Protein AF-A0A954YKN2-F1 (afdb_monomer_lite)

pLDDT: mean 75.66, std 17.61, range [43.88, 96.62]

Radius of gyration: 37.0 Å; chains: 1; bounding box: 124×22×93 Å

Structure (mmCIF, N/CA/C/O backbone):
data_AF-A0A954YKN2-F1
#
_entry.id   AF-A0A954YKN2-F1
#
loop_
_atom_site.group_PDB
_atom_site.id
_atom_site.type_symbol
_atom_site.label_atom_id
_atom_site.label_alt_id
_atom_site.label_comp_id
_atom_site.label_asym_id
_atom_site.label_entity_id
_atom_site.label_seq_id
_atom_site.pdbx_PDB_ins_code
_atom_site.Cartn_x
_atom_site.Cartn_y
_atom_site.Cartn_z
_atom_site.occupancy
_atom_site.B_iso_or_equiv
_atom_site.auth_seq_id
_atom_site.auth_comp_id
_atom_site.auth_asym_id
_atom_site.auth_atom_id
_atom_site.pdbx_PDB_model_num
ATOM 1 N N . MET A 1 1 ? 16.383 1.406 63.956 1.00 55.66 1 MET A N 1
ATOM 2 C CA . MET A 1 1 ? 15.066 1.596 63.305 1.00 55.66 1 MET A CA 1
ATOM 3 C C . MET A 1 1 ? 15.045 2.762 62.312 1.00 55.66 1 MET A C 1
ATOM 5 O O . MET A 1 1 ? 14.407 2.634 61.282 1.00 55.66 1 MET A O 1
ATOM 9 N N . LEU A 1 2 ? 15.799 3.848 62.533 1.00 43.88 2 LEU A N 1
ATOM 10 C CA . LEU A 1 2 ? 15.864 4.993 61.604 1.00 43.88 2 LEU A CA 1
ATOM 11 C C . LEU A 1 2 ? 16.631 4.714 60.288 1.00 43.88 2 LEU A C 1
ATOM 13 O O . LEU A 1 2 ? 16.310 5.274 59.248 1.00 43.88 2 LEU A O 1
ATOM 17 N N . ARG A 1 3 ? 17.613 3.800 60.309 1.00 47.41 3 ARG A N 1
ATOM 18 C CA . ARG A 1 3 ? 18.391 3.412 59.114 1.00 47.41 3 ARG A CA 1
ATOM 19 C C . ARG A 1 3 ? 17.592 2.598 58.092 1.00 47.41 3 ARG A C 1
ATOM 21 O O . ARG A 1 3 ? 17.840 2.723 56.902 1.00 47.41 3 ARG A O 1
ATOM 28 N N . THR A 1 4 ? 16.630 1.794 58.540 1.00 49.88 4 THR A N 1
ATOM 29 C CA . THR A 1 4 ? 15.815 0.942 57.661 1.00 49.88 4 THR A CA 1
ATOM 30 C C . THR A 1 4 ? 14.752 1.733 56.896 1.00 49.88 4 THR A C 1
ATOM 32 O O . THR A 1 4 ? 14.445 1.394 55.760 1.00 49.88 4 THR A O 1
ATOM 35 N N . LEU A 1 5 ? 14.247 2.831 57.470 1.00 48.88 5 LEU A N 1
ATOM 36 C CA . LEU A 1 5 ? 13.289 3.726 56.806 1.00 48.88 5 LEU A CA 1
ATOM 37 C C . LEU A 1 5 ? 13.922 4.556 55.678 1.00 48.88 5 LEU A C 1
ATOM 39 O O . LEU A 1 5 ? 13.263 4.845 54.683 1.00 48.88 5 LEU A O 1
ATOM 43 N N . LEU A 1 6 ? 15.208 4.892 55.795 1.00 50.78 6 LEU A N 1
ATOM 44 C CA . LEU A 1 6 ? 15.905 5.733 54.816 1.00 50.78 6 LEU A CA 1
ATOM 45 C C . LEU A 1 6 ? 16.225 4.973 53.513 1.00 50.78 6 LEU A C 1
ATOM 47 O O . LEU A 1 6 ? 16.195 5.555 52.434 1.00 50.78 6 LEU A O 1
ATOM 51 N N . VAL A 1 7 ? 16.440 3.655 53.597 1.00 54.38 7 VAL A N 1
ATOM 52 C CA . VAL A 1 7 ? 16.675 2.792 52.422 1.00 54.38 7 VAL A CA 1
ATOM 53 C C . VAL A 1 7 ? 15.387 2.568 51.619 1.00 54.38 7 VAL A C 1
ATOM 55 O O . VAL A 1 7 ? 15.427 2.556 50.392 1.00 54.38 7 VAL A O 1
ATOM 58 N N . LEU A 1 8 ? 14.233 2.462 52.288 1.00 50.91 8 LEU A N 1
ATOM 59 C CA . LEU A 1 8 ? 12.942 2.281 51.614 1.00 50.91 8 LEU A CA 1
ATOM 60 C C . LEU A 1 8 ? 12.482 3.558 50.885 1.00 50.91 8 LEU A C 1
ATOM 62 O O . LEU A 1 8 ? 11.913 3.480 49.800 1.00 50.91 8 LEU A O 1
ATOM 66 N N . ALA A 1 9 ? 12.776 4.737 51.446 1.00 51.78 9 ALA A N 1
ATOM 67 C CA . ALA A 1 9 ? 12.455 6.022 50.821 1.00 51.78 9 ALA A CA 1
ATOM 68 C C . ALA A 1 9 ? 13.321 6.318 49.579 1.00 51.78 9 ALA A C 1
ATOM 70 O O . ALA A 1 9 ? 12.834 6.908 48.617 1.00 51.78 9 ALA A O 1
ATOM 71 N N . ALA A 1 10 ? 14.581 5.865 49.556 1.00 53.81 10 ALA A N 1
ATOM 72 C CA . ALA A 1 10 ? 15.463 6.041 48.399 1.00 53.81 10 ALA A CA 1
ATOM 73 C C . ALA A 1 10 ? 15.048 5.179 47.190 1.00 53.81 10 ALA A C 1
ATOM 75 O O . ALA A 1 10 ? 15.213 5.606 46.049 1.00 53.81 10 ALA A O 1
ATOM 76 N N . ALA A 1 11 ? 14.451 4.004 47.422 1.00 55.06 11 ALA A N 1
ATOM 77 C CA . ALA A 1 11 ? 13.974 3.124 46.352 1.00 55.06 11 ALA A CA 1
ATOM 78 C C . ALA A 1 11 ? 12.740 3.675 45.609 1.00 55.06 11 ALA A C 1
ATOM 80 O O . ALA A 1 11 ? 12.522 3.328 44.454 1.00 55.06 11 ALA A O 1
ATOM 81 N N . LEU A 1 12 ? 11.962 4.563 46.240 1.00 54.09 12 LEU A N 1
ATOM 82 C CA . LEU A 1 12 ? 10.790 5.211 45.632 1.00 54.09 12 LEU A CA 1
ATOM 83 C C . LEU A 1 12 ? 11.135 6.493 44.853 1.00 54.09 12 LEU A C 1
ATOM 85 O O . LEU A 1 12 ? 10.337 6.935 44.031 1.00 54.09 12 LEU A O 1
ATOM 89 N N . ALA A 1 13 ? 12.317 7.079 45.077 1.00 49.00 13 ALA A N 1
ATOM 90 C CA . ALA A 1 13 ? 12.819 8.229 44.316 1.00 49.00 13 ALA A CA 1
ATOM 91 C C . ALA A 1 13 ? 13.626 7.821 43.068 1.00 49.00 13 ALA A C 1
ATOM 93 O O . ALA A 1 13 ? 13.904 8.657 42.207 1.00 49.00 13 ALA A O 1
ATOM 94 N N . ALA A 1 14 ? 13.972 6.536 42.940 1.00 50.78 14 ALA A N 1
ATOM 95 C CA . ALA A 1 14 ? 14.448 5.965 41.692 1.00 50.78 14 ALA A CA 1
ATOM 96 C C . ALA A 1 14 ? 13.246 5.804 40.753 1.00 50.78 14 ALA A C 1
ATOM 98 O O . ALA A 1 14 ? 12.608 4.755 40.685 1.00 50.78 14 ALA A O 1
ATOM 99 N N . GLY A 1 15 ? 12.912 6.885 40.044 1.00 48.50 15 GLY A N 1
ATOM 100 C CA . GLY A 1 15 ? 12.052 6.805 38.870 1.00 48.50 15 GLY A CA 1
ATOM 101 C C . GLY A 1 15 ? 12.543 5.703 37.927 1.00 48.50 15 GLY A C 1
ATOM 102 O O . GLY A 1 15 ? 13.699 5.289 37.996 1.00 48.50 15 GLY A O 1
ATOM 103 N N . CYS A 1 16 ? 11.661 5.223 37.050 1.00 53.97 16 CYS A N 1
ATOM 104 C CA . CYS A 1 16 ? 11.970 4.245 36.004 1.00 53.97 16 CYS A CA 1
ATOM 105 C C . CYS A 1 16 ? 13.016 4.794 35.011 1.00 53.97 16 CYS A C 1
ATOM 107 O O . CYS A 1 16 ? 12.709 5.090 33.862 1.00 53.97 16 CYS A O 1
ATOM 109 N N . GLN A 1 17 ? 14.258 4.967 35.447 1.00 49.00 17 GLN A N 1
ATOM 110 C CA . GLN A 1 17 ? 15.401 5.205 34.590 1.00 49.00 17 GLN A CA 1
ATOM 111 C C . GLN A 1 17 ? 15.941 3.830 34.222 1.00 49.00 17 GLN A C 1
ATOM 113 O O . GLN A 1 17 ? 16.633 3.175 34.999 1.00 49.00 17 GLN A O 1
ATOM 118 N N . TYR A 1 18 ? 15.555 3.370 33.033 1.00 54.72 18 TYR A N 1
ATOM 119 C CA . TYR A 1 18 ? 16.164 2.218 32.386 1.00 54.72 18 TYR A CA 1
ATOM 120 C C . TYR A 1 18 ? 17.644 2.542 32.165 1.00 54.72 18 TYR A C 1
ATOM 122 O O . TYR A 1 18 ? 17.997 3.308 31.267 1.00 54.72 18 TYR A O 1
ATOM 130 N N . ALA A 1 19 ? 18.513 2.006 33.019 1.00 54.31 19 ALA A N 1
ATOM 131 C CA . ALA A 1 19 ? 19.937 1.990 32.738 1.00 54.31 19 ALA A CA 1
ATOM 132 C C . ALA A 1 19 ? 20.144 1.068 31.523 1.00 54.31 19 ALA A C 1
ATOM 134 O O . ALA A 1 19 ? 19.739 -0.096 31.588 1.00 54.31 19 ALA A O 1
ATOM 135 N N . PRO A 1 20 ? 20.719 1.552 30.407 1.00 54.56 20 PRO A N 1
ATOM 136 C CA . PRO A 1 20 ? 20.966 0.705 29.252 1.00 54.56 20 PRO A CA 1
ATOM 137 C C . PRO A 1 20 ? 21.925 -0.415 29.657 1.00 54.56 20 PRO A C 1
ATOM 139 O O . PRO A 1 20 ? 23.074 -0.172 30.025 1.00 54.56 20 PRO A O 1
ATOM 142 N N . ILE A 1 21 ? 21.432 -1.651 29.616 1.00 60.34 21 ILE A N 1
ATOM 143 C CA . ILE A 1 21 ? 22.251 -2.844 29.802 1.0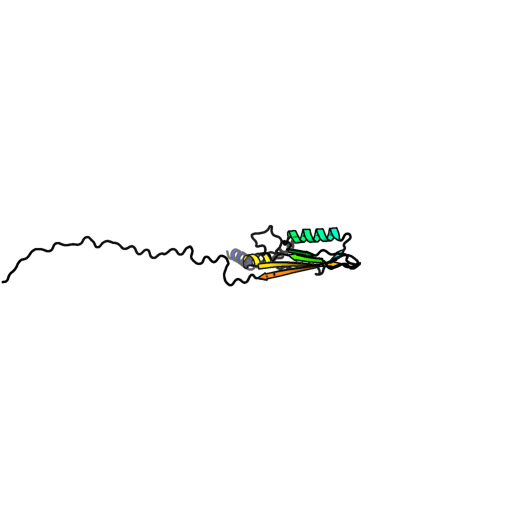0 60.34 21 ILE A CA 1
ATOM 144 C C . ILE A 1 21 ? 23.202 -2.904 28.594 1.00 60.34 21 ILE A C 1
ATOM 146 O O . ILE A 1 21 ? 22.719 -2.839 27.458 1.00 60.34 21 ILE A O 1
ATOM 150 N N . PRO A 1 22 ? 24.530 -3.012 28.779 1.00 50.94 22 PRO A N 1
ATOM 151 C CA . PRO A 1 22 ? 25.454 -3.167 27.661 1.00 50.94 22 PRO A CA 1
ATOM 152 C C . PRO A 1 22 ? 25.047 -4.383 26.817 1.00 50.94 22 PRO A C 1
ATOM 154 O O . PRO A 1 22 ? 25.042 -5.507 27.309 1.00 50.94 22 PRO A O 1
ATOM 157 N N . GLY A 1 23 ? 24.664 -4.152 25.559 1.00 60.38 23 GLY A N 1
ATOM 158 C CA . GLY A 1 23 ? 24.225 -5.204 24.634 1.00 60.38 23 GLY A CA 1
ATOM 159 C C . GLY A 1 23 ? 22.712 -5.439 24.545 1.00 60.38 23 GLY A C 1
ATOM 160 O O . GLY A 1 23 ? 22.299 -6.252 23.724 1.00 60.38 23 GLY A O 1
ATOM 161 N N . PHE A 1 24 ? 21.881 -4.723 25.314 1.00 59.72 24 PHE A N 1
ATOM 162 C CA . PHE A 1 24 ? 20.420 -4.792 25.191 1.00 59.72 24 PHE A CA 1
ATOM 163 C C . PHE A 1 24 ? 19.840 -3.397 24.897 1.00 59.72 24 PHE A C 1
ATOM 165 O O . PHE A 1 24 ? 19.679 -2.591 25.824 1.00 59.72 24 PHE A O 1
ATOM 172 N N . PRO A 1 25 ? 19.558 -3.060 23.620 1.00 58.78 25 PRO A N 1
ATOM 173 C CA . PRO A 1 25 ? 18.945 -1.778 23.297 1.00 58.78 25 PRO A CA 1
ATOM 174 C C . PRO A 1 25 ? 17.593 -1.661 24.023 1.00 58.78 25 PRO A C 1
ATOM 176 O O . PRO A 1 25 ? 16.885 -2.664 24.156 1.00 58.78 25 PRO A O 1
ATOM 179 N N . PRO A 1 26 ? 17.230 -0.473 24.544 1.00 56.53 26 PRO A N 1
ATOM 180 C CA . PRO A 1 26 ? 15.929 -0.275 25.168 1.00 56.53 26 PRO A CA 1
ATOM 181 C C . PRO A 1 26 ? 14.821 -0.674 24.186 1.00 56.53 26 PRO A C 1
ATOM 183 O O . PRO A 1 26 ? 14.948 -0.388 22.991 1.00 56.53 26 PRO A O 1
ATOM 186 N N . PRO A 1 27 ? 13.727 -1.300 24.655 1.00 54.41 27 PRO A N 1
ATOM 187 C CA . PRO A 1 27 ? 12.571 -1.519 23.806 1.00 54.41 27 PRO A CA 1
ATOM 188 C C . PRO A 1 27 ? 12.082 -0.145 23.344 1.00 54.41 27 PRO A C 1
ATOM 190 O O . PRO A 1 27 ? 11.745 0.731 24.143 1.00 54.41 27 PRO A O 1
ATOM 193 N N . SER A 1 28 ? 12.152 0.075 22.039 1.00 58.72 28 SER A N 1
ATOM 194 C CA . SER A 1 28 ? 11.978 1.370 21.403 1.00 58.72 28 SER A CA 1
ATOM 195 C C . SER A 1 28 ? 10.498 1.723 21.256 1.00 58.72 28 SER A C 1
ATOM 197 O O . SER A 1 28 ? 10.000 1.960 20.163 1.00 58.72 28 SER A O 1
ATOM 199 N N . TRP A 1 29 ? 9.775 1.798 22.375 1.00 52.84 29 TRP A N 1
ATOM 200 C CA . TRP A 1 29 ? 8.376 2.245 22.395 1.00 52.84 29 TRP A CA 1
ATOM 201 C C . TRP A 1 29 ? 8.211 3.689 21.888 1.00 52.84 29 TRP A C 1
ATOM 203 O O . TRP A 1 29 ? 7.126 4.056 21.453 1.00 52.84 29 TRP A O 1
ATOM 213 N N . ASN A 1 30 ? 9.301 4.470 21.906 1.00 47.53 30 ASN A N 1
ATOM 214 C CA . ASN A 1 30 ? 9.387 5.849 21.419 1.00 47.53 30 ASN A CA 1
ATOM 215 C C . ASN A 1 30 ? 10.424 6.024 20.295 1.00 47.53 30 ASN A C 1
ATOM 217 O O . ASN A 1 30 ? 10.882 7.147 20.074 1.00 47.53 30 ASN A O 1
ATOM 221 N N . ALA A 1 31 ? 10.851 4.954 19.607 1.00 49.44 31 ALA A N 1
ATOM 222 C CA . ALA A 1 31 ? 11.530 5.207 18.338 1.00 49.44 31 ALA A CA 1
ATOM 223 C C . ALA A 1 31 ? 10.538 5.959 17.441 1.00 49.44 31 ALA A C 1
ATOM 225 O O . ALA A 1 31 ? 9.375 5.543 17.374 1.00 49.44 31 ALA A O 1
ATOM 226 N N . PRO A 1 32 ? 10.955 7.045 16.763 1.00 48.28 32 PRO A N 1
ATOM 227 C CA . PRO A 1 32 ? 10.172 7.530 15.643 1.00 48.28 32 PRO A CA 1
ATOM 228 C C . PRO A 1 32 ? 9.893 6.319 14.753 1.00 48.28 32 PRO A C 1
ATOM 230 O O . PRO A 1 32 ? 10.778 5.487 14.528 1.00 48.28 32 PRO A O 1
ATOM 233 N N . VAL A 1 33 ? 8.643 6.176 14.321 1.00 52.75 33 VAL A N 1
ATOM 234 C CA . VAL A 1 33 ? 8.161 5.045 13.509 1.00 52.75 33 VAL A CA 1
ATOM 235 C C . VAL A 1 33 ? 9.014 4.843 12.239 1.00 52.75 33 VAL A C 1
ATOM 237 O O . VAL A 1 33 ? 9.015 3.766 11.653 1.00 52.75 33 VAL A O 1
ATOM 240 N N . ASP A 1 34 ? 9.827 5.847 11.908 1.00 52.06 34 ASP A N 1
ATOM 241 C CA . ASP A 1 34 ? 10.857 5.918 10.872 1.00 52.06 34 ASP A CA 1
ATOM 242 C C . ASP A 1 34 ? 12.080 4.996 11.093 1.00 52.06 34 ASP A C 1
ATOM 244 O O . ASP A 1 34 ? 12.884 4.800 10.181 1.00 52.06 34 ASP A O 1
ATOM 248 N N . ALA A 1 35 ? 12.261 4.412 12.286 1.00 47.09 35 ALA A N 1
ATOM 249 C CA . ALA A 1 35 ? 13.441 3.599 12.608 1.00 47.09 35 ALA A CA 1
ATOM 250 C C . ALA A 1 35 ? 13.461 2.208 11.934 1.00 47.09 35 ALA A C 1
ATOM 252 O O . ALA A 1 35 ? 14.514 1.574 11.892 1.00 47.09 35 ALA A O 1
ATOM 253 N N . TYR A 1 36 ? 12.338 1.743 11.371 1.00 51.75 36 TYR A N 1
ATOM 254 C CA . TYR A 1 36 ? 12.253 0.477 10.620 1.00 51.75 36 TYR A CA 1
ATOM 255 C C . TYR A 1 36 ? 12.547 0.627 9.118 1.00 51.75 36 TYR A C 1
ATOM 257 O O . TYR A 1 36 ? 12.114 -0.195 8.314 1.00 51.75 36 TYR A O 1
ATOM 265 N N . GLY A 1 37 ? 13.324 1.645 8.742 1.00 53.69 37 GLY A N 1
ATOM 266 C CA . GLY A 1 37 ? 13.770 1.844 7.368 1.00 53.69 37 GLY A CA 1
ATOM 267 C C . GLY A 1 37 ? 12.849 2.786 6.613 1.00 53.69 37 GLY A C 1
ATOM 268 O O . GLY A 1 37 ? 11.966 2.358 5.876 1.00 53.69 37 GLY A O 1
ATOM 269 N N . ALA A 1 38 ? 13.103 4.086 6.760 1.00 65.06 38 ALA A N 1
ATOM 270 C CA . ALA A 1 38 ? 12.652 5.086 5.803 1.00 65.06 38 ALA A CA 1
ATOM 271 C C . ALA A 1 38 ? 13.352 4.831 4.456 1.00 65.06 38 ALA A C 1
ATOM 273 O O . ALA A 1 38 ? 14.369 5.445 4.130 1.00 65.06 38 ALA A O 1
ATOM 274 N N . PHE A 1 39 ? 12.850 3.858 3.696 1.00 77.12 39 PHE A N 1
ATOM 275 C CA . PHE A 1 39 ? 13.225 3.713 2.300 1.00 77.12 39 PHE A CA 1
ATOM 276 C C . PHE A 1 39 ? 12.719 4.941 1.541 1.00 77.12 39 PHE A C 1
ATOM 278 O O . PHE A 1 39 ? 11.618 5.423 1.82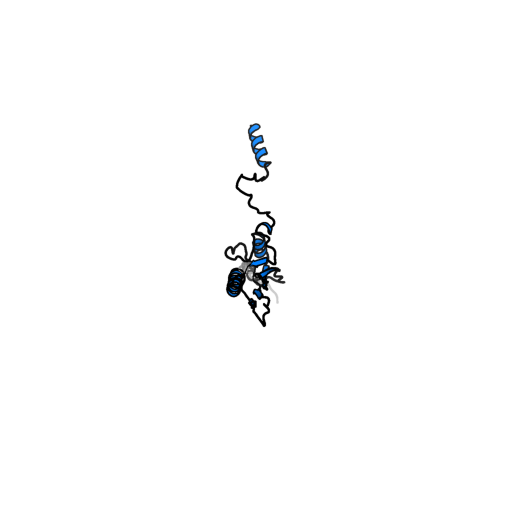3 1.00 77.12 39 PHE A O 1
ATOM 285 N N . PRO A 1 40 ? 13.509 5.476 0.598 1.00 85.69 40 PRO A N 1
ATOM 286 C CA . PRO A 1 40 ? 13.016 6.536 -0.259 1.00 85.69 40 PRO A CA 1
ATOM 287 C C . PRO A 1 40 ? 11.809 6.010 -1.038 1.00 85.69 40 PRO A C 1
ATOM 289 O O . PRO A 1 40 ? 11.864 4.921 -1.605 1.00 85.69 40 PRO A O 1
ATOM 292 N N . ASN A 1 41 ? 10.732 6.788 -1.050 1.00 88.25 41 ASN A N 1
ATOM 293 C CA . ASN A 1 41 ? 9.575 6.550 -1.897 1.00 88.25 41 ASN A CA 1
ATOM 294 C C . ASN A 1 41 ? 9.497 7.704 -2.913 1.00 88.25 41 ASN A C 1
ATOM 296 O O . ASN A 1 41 ? 9.322 8.847 -2.480 1.00 88.25 41 ASN A O 1
ATOM 300 N N . PRO A 1 42 ? 9.686 7.470 -4.225 1.00 92.62 42 PRO A N 1
ATOM 301 C CA . PRO A 1 42 ? 9.834 6.176 -4.902 1.00 92.62 42 PRO A CA 1
ATOM 302 C C . PRO A 1 42 ? 11.201 5.501 -4.696 1.00 92.62 42 PRO A C 1
ATOM 304 O O . PRO A 1 42 ? 12.240 6.164 -4.638 1.00 92.62 42 PRO A O 1
ATOM 307 N N . LEU A 1 43 ? 11.199 4.166 -4.655 1.00 92.44 43 LEU A N 1
ATOM 308 C CA . LEU A 1 43 ? 12.388 3.329 -4.489 1.00 92.44 43 LEU A CA 1
ATOM 309 C C . LEU A 1 43 ? 12.881 2.802 -5.839 1.00 92.44 43 LEU A C 1
ATOM 311 O O . LEU A 1 43 ? 12.119 2.193 -6.589 1.00 92.44 43 LEU A O 1
ATOM 315 N N . GLN A 1 44 ? 14.173 2.969 -6.132 1.00 92.56 44 GLN A N 1
ATOM 316 C CA . GLN A 1 44 ? 14.780 2.360 -7.314 1.00 92.56 44 GLN A CA 1
ATOM 317 C C . GLN A 1 44 ? 15.172 0.906 -7.043 1.00 92.56 44 GLN A C 1
ATOM 319 O O . GLN A 1 44 ? 15.983 0.622 -6.162 1.00 92.56 44 GLN A O 1
ATOM 324 N N . VAL A 1 45 ? 14.623 -0.006 -7.840 1.00 91.38 45 VAL A N 1
ATOM 325 C CA . VAL A 1 45 ? 14.858 -1.447 -7.766 1.00 91.38 45 VAL A CA 1
ATOM 326 C C . VAL A 1 45 ? 15.510 -1.906 -9.073 1.00 91.38 45 VAL A C 1
ATOM 328 O O . VAL A 1 45 ? 14.906 -1.740 -10.138 1.00 91.38 45 VAL A O 1
ATOM 331 N N . PRO A 1 46 ? 16.730 -2.473 -9.040 1.00 92.31 46 PRO A N 1
ATOM 332 C CA . PRO A 1 46 ? 17.344 -3.048 -10.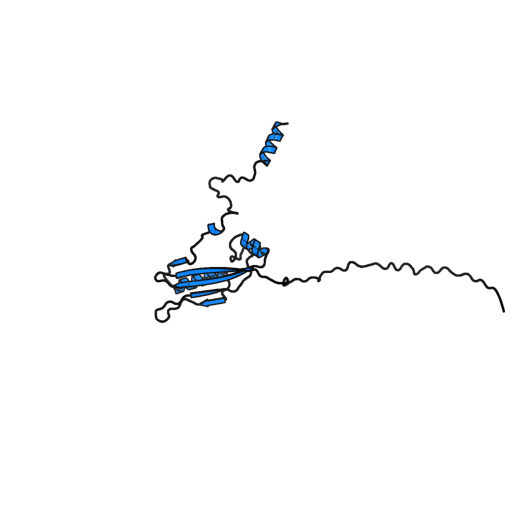230 1.00 92.31 46 PRO A CA 1
ATOM 333 C C . PRO A 1 46 ? 16.582 -4.309 -10.645 1.00 92.31 46 PRO A C 1
ATOM 335 O O . PRO A 1 46 ? 16.326 -5.187 -9.822 1.00 92.31 46 PRO A O 1
ATOM 338 N N . VAL A 1 47 ? 16.226 -4.412 -11.926 1.00 90.38 47 VAL A N 1
ATOM 339 C CA . VAL A 1 47 ? 15.430 -5.529 -12.453 1.00 90.38 47 VAL A CA 1
ATOM 340 C C . VAL A 1 47 ? 16.159 -6.166 -13.626 1.00 90.38 47 VAL A C 1
ATOM 342 O O . VAL A 1 47 ? 16.483 -5.492 -14.598 1.00 90.38 47 VAL A O 1
ATOM 345 N N . ALA A 1 48 ? 16.403 -7.475 -13.532 1.00 87.88 48 ALA A N 1
ATOM 346 C CA . ALA A 1 48 ? 16.980 -8.264 -14.621 1.00 87.88 48 ALA A CA 1
ATOM 347 C C . ALA A 1 48 ? 15.906 -8.871 -15.539 1.00 87.88 48 ALA A C 1
ATOM 349 O O . ALA A 1 48 ? 16.111 -8.982 -16.743 1.00 87.88 48 ALA A O 1
ATOM 350 N N . ASN A 1 49 ? 14.766 -9.269 -14.967 1.00 89.25 49 ASN A N 1
ATOM 351 C CA . ASN A 1 49 ? 13.628 -9.826 -15.691 1.00 89.25 49 ASN A CA 1
ATOM 352 C C . ASN A 1 49 ? 12.353 -9.098 -15.252 1.00 89.25 49 ASN A C 1
ATOM 354 O O . ASN A 1 49 ? 11.953 -9.187 -14.091 1.00 89.25 49 ASN A O 1
ATOM 358 N N . HIS A 1 50 ? 11.750 -8.374 -16.192 1.00 87.38 50 HIS A N 1
ATOM 359 C CA . HIS A 1 50 ? 10.570 -7.545 -15.972 1.00 87.38 50 HIS A CA 1
ATOM 360 C C . HIS A 1 50 ? 9.327 -8.359 -15.602 1.00 87.38 50 HIS A C 1
ATOM 362 O O . HIS A 1 50 ? 8.631 -7.987 -14.661 1.00 87.38 50 HIS A O 1
ATOM 368 N N . ASP A 1 51 ? 9.088 -9.485 -16.280 1.00 89.12 51 ASP A N 1
ATOM 369 C CA . ASP A 1 51 ? 7.921 -10.336 -16.022 1.00 89.12 51 ASP A CA 1
ATOM 370 C C . ASP A 1 51 ? 7.995 -10.945 -14.621 1.00 89.12 51 ASP A C 1
ATOM 372 O O . ASP A 1 51 ? 7.050 -10.853 -13.840 1.00 89.12 51 ASP A O 1
ATOM 376 N N . PHE A 1 52 ? 9.167 -11.478 -14.260 1.00 91.38 52 PHE A N 1
ATOM 377 C CA . PHE A 1 52 ? 9.385 -12.038 -12.929 1.00 91.38 52 PHE A CA 1
ATOM 378 C C . PHE A 1 52 ? 9.276 -10.972 -11.834 1.00 91.38 52 PHE A C 1
ATOM 380 O O . PHE A 1 52 ? 8.639 -11.201 -10.811 1.00 91.38 52 PHE A O 1
ATOM 387 N N . ALA A 1 53 ? 9.881 -9.797 -12.039 1.00 91.88 53 ALA A N 1
ATOM 388 C CA . ALA A 1 53 ? 9.788 -8.709 -11.070 1.00 91.88 53 ALA A CA 1
ATOM 389 C C . ALA A 1 53 ? 8.340 -8.259 -10.868 1.00 91.88 53 ALA A C 1
ATOM 391 O O . ALA A 1 53 ? 7.938 -8.004 -9.737 1.00 91.88 53 ALA A O 1
ATOM 392 N N . TRP A 1 54 ? 7.554 -8.196 -11.942 1.00 93.06 54 TRP A N 1
ATOM 393 C CA . TRP A 1 54 ? 6.142 -7.867 -11.847 1.00 93.06 54 TRP A CA 1
ATOM 394 C C . TRP A 1 54 ? 5.359 -8.909 -11.042 1.00 93.06 54 TRP A C 1
ATOM 396 O O . TRP A 1 54 ? 4.634 -8.539 -10.122 1.00 93.06 54 TRP A O 1
ATOM 406 N N . ASP A 1 55 ? 5.539 -10.199 -11.329 1.00 94.56 55 ASP A N 1
ATOM 407 C CA . ASP A 1 55 ? 4.858 -11.267 -10.588 1.00 94.56 55 ASP A CA 1
ATOM 408 C C . ASP A 1 55 ? 5.223 -11.254 -9.098 1.00 94.56 55 ASP A C 1
ATOM 410 O O . ASP A 1 55 ? 4.353 -11.435 -8.253 1.00 94.56 55 ASP A O 1
ATOM 414 N N . GLN A 1 56 ? 6.484 -10.966 -8.757 1.00 94.56 56 GLN A N 1
ATOM 415 C CA . GLN A 1 56 ? 6.907 -10.807 -7.362 1.00 94.56 56 GLN A CA 1
ATOM 416 C C . GLN A 1 56 ? 6.287 -9.581 -6.687 1.00 94.56 56 GLN A C 1
ATOM 418 O O . GLN A 1 56 ? 5.944 -9.643 -5.511 1.00 94.56 56 GLN A O 1
ATOM 423 N N . ILE A 1 57 ? 6.125 -8.467 -7.408 1.00 94.00 57 ILE A N 1
ATOM 424 C CA . ILE A 1 57 ? 5.427 -7.291 -6.870 1.00 94.00 57 ILE A CA 1
ATOM 425 C C . ILE A 1 57 ? 3.972 -7.651 -6.564 1.00 94.00 57 ILE A C 1
ATOM 427 O O . ILE A 1 57 ? 3.488 -7.327 -5.485 1.00 94.00 57 ILE A O 1
ATOM 431 N N . VAL A 1 58 ? 3.287 -8.331 -7.484 1.00 95.56 58 VAL A N 1
ATOM 432 C CA . VAL A 1 58 ? 1.891 -8.755 -7.301 1.00 95.56 58 VAL A CA 1
ATOM 433 C C . VAL A 1 58 ? 1.751 -9.707 -6.112 1.00 95.56 58 VAL A C 1
ATOM 435 O O . VAL A 1 58 ? 0.894 -9.474 -5.266 1.00 95.56 58 VAL A O 1
ATOM 438 N N . ASP A 1 59 ? 2.615 -10.719 -6.014 1.00 95.25 59 ASP A N 1
ATOM 439 C CA . ASP A 1 59 ? 2.632 -11.698 -4.916 1.00 95.25 59 ASP A CA 1
ATOM 440 C C . ASP A 1 59 ? 2.805 -11.012 -3.552 1.00 95.25 59 ASP A C 1
ATOM 442 O O . ASP A 1 59 ? 2.005 -11.197 -2.636 1.00 95.25 59 ASP A O 1
ATOM 446 N N . VAL A 1 60 ? 3.786 -10.108 -3.449 1.00 94.06 60 VAL A N 1
ATOM 447 C CA . VAL A 1 60 ? 4.014 -9.339 -2.221 1.00 94.06 60 VAL A CA 1
ATOM 448 C C . VAL A 1 60 ? 2.844 -8.410 -1.912 1.00 94.06 60 VAL A C 1
ATOM 450 O O . VAL A 1 60 ? 2.531 -8.228 -0.744 1.00 94.06 60 VAL A O 1
ATOM 453 N N . VAL A 1 61 ? 2.196 -7.791 -2.901 1.00 94.19 61 VAL A N 1
ATOM 454 C CA . VAL A 1 61 ? 1.043 -6.912 -2.642 1.00 94.19 61 VAL A CA 1
ATOM 455 C C . VAL A 1 61 ? -0.156 -7.707 -2.129 1.00 94.19 61 VAL A C 1
ATOM 457 O O . VAL A 1 61 ? -0.783 -7.263 -1.164 1.00 94.19 61 VAL A O 1
ATOM 460 N N . ASP A 1 62 ? -0.450 -8.866 -2.723 1.00 94.31 62 ASP A N 1
ATOM 461 C CA . ASP A 1 62 ? -1.613 -9.692 -2.366 1.00 94.31 62 ASP A CA 1
ATOM 462 C C . ASP A 1 62 ? -1.530 -10.245 -0.931 1.00 94.31 62 ASP A C 1
ATOM 464 O O . ASP A 1 62 ? -2.548 -10.357 -0.245 1.00 94.31 62 ASP A O 1
ATOM 468 N N . ASP A 1 63 ? -0.315 -10.462 -0.416 1.00 92.31 63 ASP A N 1
ATOM 469 C CA . ASP A 1 63 ? -0.063 -10.824 0.987 1.00 92.31 63 ASP A CA 1
ATOM 470 C C . ASP A 1 63 ? -0.569 -9.771 1.999 1.00 92.31 63 ASP A C 1
ATOM 472 O O . ASP A 1 63 ? -0.902 -10.105 3.144 1.00 92.31 63 ASP A O 1
ATOM 476 N N . TYR A 1 64 ? -0.607 -8.487 1.614 1.00 92.06 64 TYR A N 1
ATOM 477 C CA . TYR A 1 64 ? -1.042 -7.387 2.488 1.00 92.06 64 TYR A CA 1
ATOM 478 C C . TYR A 1 64 ? -2.444 -6.885 2.157 1.00 92.06 64 TYR A C 1
ATOM 480 O O . TYR A 1 64 ? -3.215 -6.577 3.069 1.00 92.06 64 TYR A O 1
ATOM 488 N N . PHE A 1 65 ? -2.764 -6.763 0.870 1.00 94.12 65 PHE A N 1
ATOM 489 C CA . PHE A 1 65 ? -3.986 -6.138 0.389 1.00 94.12 65 PHE A CA 1
ATOM 490 C C . PHE A 1 65 ? -4.539 -6.896 -0.808 1.00 94.12 65 PHE A C 1
ATOM 492 O O . PHE A 1 65 ? -3.834 -7.192 -1.762 1.00 94.12 65 PHE A O 1
ATOM 499 N N . ARG A 1 66 ? -5.856 -7.095 -0.819 1.00 94.19 66 ARG A N 1
ATOM 500 C CA . ARG A 1 66 ? -6.532 -7.712 -1.963 1.00 94.19 66 ARG A CA 1
ATOM 501 C C . ARG A 1 66 ? -6.518 -6.755 -3.146 1.00 94.19 66 ARG A C 1
ATOM 503 O O . ARG A 1 66 ? -7.044 -5.639 -3.050 1.00 94.19 66 ARG A O 1
ATOM 510 N N . ILE A 1 67 ? -6.000 -7.237 -4.264 1.00 96.00 67 ILE A N 1
ATOM 511 C CA . ILE A 1 67 ? -5.894 -6.474 -5.504 1.00 96.00 67 ILE A CA 1
ATOM 512 C C . ILE A 1 67 ? -7.286 -6.276 -6.131 1.00 96.00 67 ILE A C 1
ATOM 514 O O . ILE A 1 67 ? -8.089 -7.208 -6.214 1.00 96.00 67 ILE A O 1
ATOM 518 N N . GLU A 1 68 ? -7.579 -5.037 -6.532 1.00 95.81 68 GLU A N 1
ATOM 519 C CA . GLU A 1 68 ? -8.791 -4.647 -7.266 1.00 95.81 68 GLU A CA 1
ATOM 520 C C . GLU A 1 68 ? -8.500 -4.561 -8.762 1.00 95.81 68 GLU A C 1
ATOM 522 O O . GLU A 1 68 ? -9.212 -5.152 -9.574 1.00 95.81 68 GLU A O 1
ATOM 527 N N . HIS A 1 69 ? -7.442 -3.834 -9.118 1.00 95.19 69 HIS A N 1
ATOM 528 C CA . HIS A 1 69 ? -7.082 -3.573 -10.502 1.00 95.19 69 HIS A CA 1
ATOM 529 C C . HIS A 1 69 ? -5.575 -3.675 -10.696 1.00 95.19 69 HIS A C 1
ATOM 531 O O . HIS A 1 69 ? -4.793 -3.157 -9.901 1.00 95.19 69 HIS A O 1
ATOM 537 N N . GLU A 1 70 ? -5.178 -4.326 -11.784 1.00 94.56 70 GLU A N 1
ATOM 538 C CA . GLU A 1 70 ? -3.782 -4.568 -12.130 1.00 94.56 70 GLU A CA 1
ATOM 539 C C . GLU A 1 70 ? -3.509 -4.090 -13.560 1.00 94.56 70 GLU A C 1
ATOM 541 O O . GLU A 1 70 ? -4.081 -4.581 -14.537 1.00 94.56 70 GLU A O 1
ATOM 546 N N . GLN A 1 71 ? -2.597 -3.133 -13.695 1.00 93.81 71 GLN A N 1
ATOM 547 C CA . GLN A 1 71 ? -2.093 -2.623 -14.964 1.00 93.81 71 GLN A CA 1
ATOM 548 C C . GLN A 1 71 ? -0.613 -2.957 -15.062 1.00 93.81 71 GLN A C 1
ATOM 550 O O . GLN A 1 71 ? 0.226 -2.269 -14.487 1.00 93.81 71 GLN A O 1
ATOM 555 N N . ARG A 1 72 ? -0.293 -4.023 -15.798 1.00 90.88 72 ARG A N 1
ATOM 556 C CA . ARG A 1 72 ? 1.096 -4.441 -16.016 1.00 90.88 72 ARG A CA 1
ATOM 557 C C . ARG A 1 72 ? 1.867 -3.431 -16.859 1.00 90.88 72 ARG A C 1
ATOM 559 O O . ARG A 1 72 ? 1.307 -2.847 -17.787 1.00 90.88 72 ARG A O 1
ATOM 566 N N . VAL A 1 73 ? 3.168 -3.318 -16.593 1.00 86.50 73 VAL A N 1
ATOM 567 C CA . VAL A 1 73 ? 4.124 -2.679 -17.510 1.00 86.50 73 VAL A CA 1
ATOM 568 C C . VAL A 1 73 ? 4.072 -3.425 -18.845 1.00 86.50 73 VAL A C 1
ATOM 570 O O . VAL A 1 73 ? 4.245 -4.642 -18.886 1.00 86.50 73 VAL A O 1
ATOM 573 N N . ARG A 1 74 ? 3.805 -2.715 -19.943 1.00 83.31 74 ARG A N 1
ATOM 574 C CA . ARG A 1 74 ? 3.770 -3.281 -21.297 1.00 83.31 74 ARG A CA 1
ATOM 575 C C . ARG A 1 74 ? 4.726 -2.518 -22.196 1.00 83.31 74 ARG A C 1
ATOM 577 O O . ARG A 1 74 ? 4.953 -1.325 -22.014 1.00 83.31 74 ARG A O 1
ATOM 584 N N . ILE A 1 75 ? 5.261 -3.223 -23.185 1.00 76.50 75 ILE A N 1
ATOM 585 C CA . ILE A 1 75 ? 6.041 -2.620 -24.263 1.00 76.50 75 ILE A CA 1
ATOM 586 C C . ILE A 1 75 ? 5.063 -2.332 -25.399 1.00 76.50 75 ILE A C 1
ATOM 588 O O . ILE A 1 75 ? 4.541 -3.267 -26.008 1.00 76.50 75 ILE A O 1
ATOM 592 N N . TYR A 1 76 ? 4.776 -1.060 -25.660 1.00 75.81 76 TYR A N 1
ATOM 593 C CA . TYR A 1 76 ? 3.985 -0.651 -26.819 1.00 75.81 76 TYR A CA 1
ATOM 594 C C . TYR A 1 76 ? 4.848 0.248 -27.698 1.00 75.81 76 TYR A C 1
ATOM 596 O O . TYR A 1 76 ? 5.312 1.284 -27.236 1.00 75.81 76 TYR A O 1
ATOM 604 N N . GLU A 1 77 ? 5.095 -0.175 -28.942 1.00 72.25 77 GLU A N 1
ATOM 605 C CA . GLU A 1 77 ? 5.879 0.588 -29.931 1.00 72.25 77 GLU A CA 1
ATOM 606 C C . GLU A 1 77 ? 7.229 1.107 -29.388 1.00 72.25 77 GLU A C 1
ATOM 608 O O . GLU A 1 77 ? 7.584 2.263 -29.589 1.00 72.25 77 GLU A O 1
ATOM 613 N N . ASP A 1 78 ? 7.980 0.241 -28.693 1.00 70.88 78 ASP A N 1
ATOM 614 C CA . ASP A 1 78 ? 9.303 0.542 -28.101 1.00 70.88 78 ASP A CA 1
ATOM 615 C C . ASP A 1 78 ? 9.283 1.492 -26.880 1.00 70.88 78 ASP A C 1
ATOM 617 O O . ASP A 1 78 ? 10.326 1.855 -26.339 1.00 70.88 78 ASP A O 1
ATOM 621 N N . VAL A 1 79 ? 8.096 1.847 -26.371 1.00 75.94 79 VAL A N 1
ATOM 622 C CA . VAL A 1 79 ? 7.927 2.618 -25.130 1.00 75.94 79 VAL A CA 1
ATOM 623 C C . VAL A 1 79 ? 7.404 1.711 -24.016 1.00 75.94 79 VAL A C 1
ATOM 625 O O . VAL A 1 79 ? 6.379 1.038 -24.160 1.00 75.94 79 VAL A O 1
ATOM 628 N N . LEU A 1 80 ? 8.108 1.696 -22.880 1.00 79.12 80 LEU A N 1
ATOM 629 C CA . LEU A 1 80 ? 7.654 1.016 -21.668 1.00 79.12 80 LEU A CA 1
ATOM 630 C C . LEU A 1 80 ? 6.578 1.862 -20.980 1.00 79.12 80 LEU A C 1
ATOM 632 O O . LEU A 1 80 ? 6.843 2.989 -20.560 1.00 79.12 80 LEU A O 1
ATOM 636 N N . THR A 1 81 ? 5.367 1.322 -20.854 1.00 85.94 81 THR A N 1
ATOM 637 C CA . THR A 1 81 ? 4.283 1.986 -20.124 1.00 85.94 81 THR A CA 1
ATOM 638 C C . THR A 1 81 ? 4.475 1.838 -18.621 1.00 85.94 81 THR A C 1
ATOM 640 O O . THR A 1 81 ? 4.997 0.830 -18.145 1.00 85.94 81 THR A O 1
ATOM 643 N N . GLU A 1 82 ? 4.011 2.817 -17.849 1.00 90.44 82 GLU A N 1
ATOM 644 C CA . GLU A 1 82 ? 3.948 2.663 -16.397 1.00 90.44 82 GLU A CA 1
ATOM 645 C C . GLU A 1 82 ? 2.999 1.526 -16.002 1.00 90.44 82 GLU A C 1
ATOM 647 O O . GLU A 1 82 ? 1.988 1.272 -16.663 1.00 90.44 82 GLU A O 1
ATOM 652 N N . GLY A 1 83 ? 3.362 0.829 -14.931 1.00 93.31 83 GLY A N 1
ATOM 653 C CA . GLY A 1 83 ? 2.507 -0.143 -14.278 1.00 93.31 83 GLY A CA 1
ATOM 654 C C . GLY A 1 83 ? 1.811 0.477 -13.075 1.00 93.31 83 GLY A C 1
ATOM 655 O O . GLY A 1 83 ? 2.355 1.367 -12.415 1.00 93.31 83 GLY A O 1
ATOM 656 N N . ARG A 1 84 ? 0.610 -0.004 -12.773 1.00 95.31 84 ARG A N 1
ATOM 657 C CA . ARG A 1 84 ? -0.177 0.445 -11.627 1.00 95.31 84 ARG A CA 1
ATOM 658 C C . ARG A 1 84 ? -0.945 -0.712 -11.010 1.00 95.31 84 ARG A C 1
ATOM 660 O O . ARG A 1 84 ? -1.492 -1.540 -11.732 1.00 95.31 84 ARG A O 1
ATOM 667 N N . ILE A 1 85 ? -0.996 -0.757 -9.685 1.00 96.56 85 ILE A N 1
ATOM 668 C CA . ILE A 1 85 ? -1.817 -1.709 -8.937 1.00 96.56 85 ILE A CA 1
ATOM 669 C C . ILE A 1 85 ? -2.658 -0.915 -7.945 1.00 96.56 85 ILE A C 1
ATOM 671 O O . ILE A 1 85 ? -2.119 -0.168 -7.128 1.00 96.56 85 ILE A O 1
ATOM 675 N N . ASP A 1 86 ? -3.972 -1.084 -8.026 1.00 96.62 86 ASP A N 1
ATOM 676 C CA . ASP A 1 86 ? -4.927 -0.517 -7.082 1.00 96.62 86 ASP A CA 1
ATOM 677 C C . ASP A 1 86 ? -5.554 -1.651 -6.267 1.00 96.62 86 ASP A C 1
ATOM 679 O O . ASP A 1 86 ? -5.884 -2.722 -6.787 1.00 96.62 86 ASP A O 1
ATOM 683 N N . THR A 1 87 ? -5.723 -1.416 -4.970 1.00 96.50 87 THR A N 1
ATOM 684 C CA . THR A 1 87 ? -6.267 -2.407 -4.034 1.00 96.50 87 THR A CA 1
ATOM 685 C C . THR A 1 87 ? -7.631 -1.986 -3.508 1.00 96.50 87 THR A C 1
ATOM 687 O O . THR A 1 87 ? -7.978 -0.800 -3.490 1.00 96.50 87 THR A O 1
ATOM 690 N N . PHE A 1 88 ? -8.414 -2.966 -3.053 1.00 95.25 88 PHE A N 1
ATOM 691 C CA . PHE A 1 88 ? -9.684 -2.671 -2.403 1.00 95.25 88 PHE A CA 1
ATOM 692 C C . PHE A 1 88 ? -9.457 -1.956 -1.064 1.00 95.25 88 PHE A C 1
ATOM 694 O O . PHE A 1 88 ? -8.563 -2.344 -0.311 1.00 95.25 88 PHE A O 1
ATOM 701 N N . PRO A 1 89 ? -10.310 -0.984 -0.696 1.00 92.44 89 PRO A N 1
ATOM 702 C CA . PRO A 1 89 ? -10.279 -0.397 0.636 1.00 92.44 89 PRO A CA 1
ATOM 703 C C . PRO A 1 89 ? -10.720 -1.424 1.689 1.00 92.44 89 PRO A C 1
ATOM 705 O O . PRO A 1 89 ? -11.891 -1.821 1.727 1.00 92.44 89 PRO A O 1
ATOM 708 N N . GLN A 1 90 ? -9.803 -1.823 2.572 1.00 91.88 90 GLN A N 1
ATOM 709 C CA . GLN A 1 90 ? -10.025 -2.840 3.610 1.00 91.88 90 GLN A CA 1
ATOM 710 C C . GLN A 1 90 ? -9.918 -2.265 5.019 1.00 91.88 90 GLN A C 1
ATOM 712 O O . GLN A 1 90 ? -9.146 -1.341 5.256 1.00 91.88 90 GLN A O 1
ATOM 717 N N . GLY A 1 91 ? -10.662 -2.836 5.971 1.00 91.00 91 GLY A N 1
ATOM 718 C CA . GLY A 1 91 ? -10.537 -2.480 7.385 1.00 91.00 91 GLY A CA 1
ATOM 719 C C . GLY A 1 91 ? -9.156 -2.839 7.930 1.00 91.00 91 GLY A C 1
ATOM 720 O O . GLY A 1 91 ? -8.620 -3.899 7.615 1.00 91.00 91 GLY A O 1
ATOM 721 N N . GLY A 1 92 ? -8.577 -1.970 8.745 1.00 89.25 92 GLY A N 1
ATOM 722 C CA . GLY A 1 92 ? -7.256 -2.154 9.323 1.00 89.25 92 GLY A CA 1
ATOM 723 C C . GLY A 1 92 ? -7.151 -3.317 10.304 1.00 89.25 92 GLY A C 1
ATOM 724 O O . GLY A 1 92 ? -8.098 -3.589 11.036 1.00 89.25 92 GLY A O 1
ATOM 725 N N . ALA A 1 93 ? -5.994 -3.979 10.367 1.00 90.88 93 ALA A N 1
ATOM 726 C CA . ALA A 1 93 ? -5.743 -4.982 11.395 1.00 90.88 93 ALA A CA 1
ATOM 727 C C . ALA A 1 93 ? -5.764 -4.392 12.805 1.00 90.88 93 ALA A C 1
ATOM 729 O O . ALA A 1 93 ? -5.070 -3.424 13.134 1.00 90.88 93 ALA A O 1
ATOM 730 N N . THR A 1 94 ? -6.515 -5.062 13.667 1.00 90.62 94 THR A N 1
ATOM 731 C CA . THR A 1 94 ? -6.568 -4.791 15.098 1.00 90.62 94 THR A CA 1
ATOM 732 C C . THR A 1 94 ? -5.422 -5.489 15.834 1.00 90.62 94 THR A C 1
ATOM 734 O O . THR A 1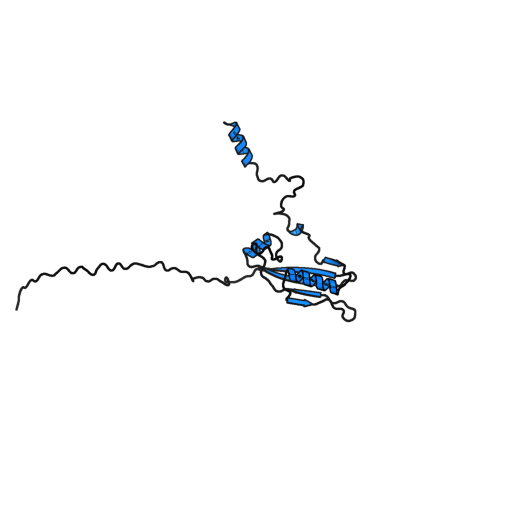 94 ? -4.582 -6.199 15.266 1.00 90.62 94 THR A O 1
ATOM 737 N N . ILE A 1 95 ? -5.369 -5.295 17.149 1.00 90.12 95 ILE A N 1
ATOM 738 C CA . ILE A 1 95 ? -4.408 -5.991 18.020 1.00 90.12 95 ILE A CA 1
ATOM 739 C C . ILE A 1 95 ? -4.736 -7.478 18.148 1.00 90.12 95 ILE A C 1
ATOM 741 O O . ILE A 1 95 ? -3.837 -8.293 18.342 1.00 90.12 95 ILE A O 1
ATOM 745 N N . LEU A 1 96 ? -6.014 -7.834 18.011 1.00 88.00 96 LEU A N 1
ATOM 746 C CA . LEU A 1 96 ? -6.486 -9.213 18.114 1.00 88.00 96 LEU A CA 1
ATOM 747 C C . LEU A 1 96 ? -6.239 -10.017 16.828 1.00 88.00 96 LEU A C 1
ATOM 749 O O . LEU A 1 96 ? -6.441 -11.228 16.812 1.00 88.00 96 LEU A O 1
ATOM 753 N N . GLU A 1 97 ? -5.751 -9.367 15.769 1.00 89.38 97 GLU A N 1
ATOM 754 C CA . GLU A 1 97 ? -5.449 -9.971 14.470 1.00 89.38 97 GLU A CA 1
ATOM 755 C C . GLU A 1 97 ? -3.934 -9.932 14.169 1.00 89.38 97 GLU A C 1
ATOM 757 O O . GLU A 1 97 ? -3.490 -9.254 13.237 1.00 89.38 97 GLU A O 1
ATOM 762 N N . PRO A 1 98 ? -3.093 -10.666 14.927 1.00 86.38 98 PRO A N 1
ATOM 763 C CA . PRO A 1 98 ? -1.636 -10.627 14.757 1.00 86.38 98 PRO A CA 1
ATOM 764 C C . PRO A 1 98 ? -1.154 -11.237 13.432 1.00 86.38 98 PRO A C 1
ATOM 766 O O . PRO A 1 98 ? -0.042 -10.967 12.993 1.00 86.38 98 PRO A O 1
ATOM 769 N N . HIS A 1 99 ? -1.982 -12.069 12.798 1.00 87.19 99 HIS A N 1
ATOM 770 C CA . HIS A 1 99 ? -1.687 -12.724 11.525 1.00 87.19 99 HIS A CA 1
ATOM 771 C C . HIS A 1 99 ? -1.842 -11.781 10.323 1.00 87.19 99 HIS A C 1
ATOM 773 O O . HIS A 1 99 ? -1.218 -12.010 9.292 1.00 87.19 99 HIS A O 1
ATOM 779 N N . ARG A 1 100 ? -2.635 -10.710 10.455 1.00 87.88 100 ARG A N 1
ATOM 780 C CA . ARG A 1 100 ? -2.824 -9.705 9.404 1.00 87.88 100 ARG A CA 1
ATOM 781 C C . ARG A 1 100 ? -1.679 -8.701 9.436 1.00 87.88 100 ARG A C 1
ATOM 783 O O . ARG A 1 100 ? -1.370 -8.179 10.507 1.00 87.88 100 ARG A O 1
ATOM 790 N N . ARG A 1 101 ? -1.030 -8.438 8.298 1.00 85.56 101 ARG A N 1
ATOM 791 C CA . ARG A 1 101 ? 0.212 -7.639 8.213 1.00 85.56 101 ARG A CA 1
ATOM 792 C C . ARG A 1 101 ? 0.033 -6.239 7.617 1.00 85.56 101 ARG A C 1
ATOM 794 O O . ARG A 1 101 ? 1.003 -5.497 7.547 1.00 85.56 101 ARG A O 1
ATOM 801 N N . ASP A 1 102 ? -1.190 -5.838 7.279 1.00 83.88 102 ASP A N 1
ATOM 802 C CA . ASP A 1 102 ? -1.528 -4.538 6.672 1.00 83.88 102 ASP A CA 1
ATOM 803 C C . ASP A 1 102 ? -1.238 -3.318 7.573 1.00 83.88 102 ASP A C 1
ATOM 805 O O . ASP A 1 102 ? -1.129 -2.193 7.090 1.00 83.88 102 ASP A O 1
ATOM 809 N N . SER A 1 103 ? -1.121 -3.521 8.891 1.00 84.12 103 SER A N 1
ATOM 810 C CA . SER A 1 103 ? -0.895 -2.455 9.876 1.00 84.12 103 SER A CA 1
ATOM 811 C C . SER A 1 103 ? 0.506 -2.510 10.483 1.00 84.12 103 SER A C 1
ATOM 813 O O . SER A 1 103 ? 0.845 -3.450 11.216 1.00 84.12 103 SER A O 1
ATOM 815 N N . VAL A 1 104 ? 1.292 -1.458 10.235 1.00 82.31 104 VAL A N 1
ATOM 816 C CA . VAL A 1 104 ? 2.665 -1.308 10.739 1.00 82.31 104 VAL A CA 1
ATOM 817 C C . VAL A 1 104 ? 2.664 -0.714 12.149 1.00 82.31 104 VAL A C 1
ATOM 819 O O . VAL A 1 104 ? 2.192 0.398 12.372 1.00 82.31 104 VAL A O 1
ATOM 822 N N . GLY A 1 105 ? 3.238 -1.435 13.111 1.00 81.62 105 GLY A N 1
ATOM 823 C CA . GLY A 1 105 ? 3.418 -0.959 14.485 1.00 81.62 105 GLY A CA 1
ATOM 824 C C . GLY A 1 105 ? 2.193 -1.119 15.394 1.00 81.62 105 GLY A C 1
ATOM 825 O O . GLY A 1 105 ? 1.055 -1.288 14.957 1.00 81.62 105 GLY A O 1
ATOM 826 N N . SER A 1 106 ? 2.440 -1.074 16.705 1.00 84.00 106 SER A N 1
ATOM 827 C CA . SER A 1 106 ? 1.410 -1.255 17.736 1.00 84.00 106 SER A CA 1
ATOM 828 C C . SER A 1 106 ? 0.413 -0.097 17.782 1.00 84.00 106 SER A C 1
ATOM 830 O O . SER A 1 106 ? -0.777 -0.332 17.967 1.00 84.00 106 SER A O 1
ATOM 832 N N . PHE A 1 107 ? 0.873 1.139 17.565 1.00 87.31 107 PHE A N 1
ATOM 833 C CA . PHE A 1 107 ? 0.022 2.332 17.570 1.00 87.31 107 PHE A CA 1
ATOM 834 C C . PHE A 1 107 ? -1.088 2.260 16.511 1.00 87.31 107 PHE A C 1
ATOM 836 O O . PHE A 1 107 ? -2.262 2.385 16.849 1.00 87.31 107 PHE A O 1
ATOM 843 N N . ASN A 1 108 ? -0.741 1.956 15.256 1.00 86.62 108 ASN A N 1
ATOM 844 C CA . ASN A 1 108 ? -1.718 1.825 14.169 1.00 86.62 108 ASN A CA 1
ATOM 845 C C . ASN A 1 108 ? -2.752 0.718 14.432 1.00 86.62 108 ASN A C 1
ATOM 847 O O . ASN A 1 108 ? -3.903 0.836 14.009 1.00 86.62 108 ASN A O 1
ATOM 851 N N . ARG A 1 109 ? -2.365 -0.347 15.145 1.00 90.06 109 ARG A N 1
ATOM 852 C CA . ARG A 1 109 ? -3.280 -1.428 15.541 1.00 90.06 109 ARG A CA 1
ATOM 853 C C . ARG A 1 109 ? -4.206 -1.021 16.677 1.00 90.06 109 ARG A C 1
ATOM 855 O O . ARG A 1 109 ? -5.387 -1.349 16.620 1.00 90.06 109 ARG A O 1
ATOM 862 N N . TRP A 1 110 ? -3.703 -0.300 17.683 1.00 91.06 110 TRP A N 1
ATOM 863 C CA . TRP A 1 110 ? -4.542 0.302 18.729 1.00 91.06 110 TRP A CA 1
ATOM 864 C C . TRP A 1 110 ? -5.571 1.241 18.117 1.00 91.06 110 TRP A C 1
ATOM 866 O O . TRP A 1 110 ? -6.756 1.137 18.413 1.00 91.06 110 TRP A O 1
ATOM 876 N N . GLU A 1 111 ? -5.132 2.104 17.209 1.00 90.38 111 GLU A N 1
ATOM 877 C CA . GLU A 1 111 ? -6.015 3.040 16.531 1.00 90.38 111 GLU A CA 1
ATOM 878 C C . GLU A 1 111 ? -7.081 2.322 15.698 1.00 90.38 111 GLU A C 1
ATOM 880 O O . GLU A 1 111 ? -8.252 2.644 15.838 1.00 90.38 111 GLU A O 1
ATOM 885 N N . SER A 1 112 ? -6.710 1.284 14.939 1.00 89.62 112 SER A N 1
ATOM 886 C CA . SER A 1 112 ? -7.670 0.462 14.175 1.00 89.62 112 SER A CA 1
ATOM 887 C C . SER A 1 112 ? -8.596 -0.377 15.074 1.00 89.62 112 SER A C 1
ATOM 889 O O . SER A 1 112 ? -9.615 -0.879 14.618 1.00 89.62 112 SER A O 1
ATOM 891 N N . THR A 1 113 ? -8.239 -0.560 16.352 1.00 89.56 113 THR A N 1
ATOM 892 C CA . THR A 1 113 ? -9.083 -1.244 17.349 1.00 89.56 113 THR A CA 1
ATOM 893 C C . THR A 1 113 ? -10.105 -0.284 17.963 1.00 89.56 113 THR A C 1
ATOM 895 O O . THR A 1 113 ? -11.224 -0.688 18.266 1.00 89.56 113 THR A O 1
ATOM 898 N N . LEU A 1 114 ? -9.722 0.979 18.177 1.00 90.19 114 LEU A N 1
ATOM 899 C CA . LEU A 1 114 ? -10.570 1.997 18.808 1.00 90.19 114 LEU A CA 1
ATOM 900 C C . LEU A 1 114 ? -11.424 2.769 17.803 1.00 90.19 114 LEU A C 1
ATOM 902 O O . LEU A 1 114 ? -12.470 3.303 18.165 1.00 90.19 114 LEU A O 1
ATOM 906 N N . GLN A 1 115 ? -10.957 2.858 16.566 1.00 88.44 115 GLN A N 1
ATOM 907 C CA . GLN A 1 115 ? -11.598 3.561 15.473 1.00 88.44 115 GLN A CA 1
ATOM 908 C C . GLN A 1 115 ? -11.643 2.650 14.262 1.00 88.44 115 GLN A C 1
ATOM 910 O O . GLN A 1 115 ? -10.711 1.890 13.998 1.00 88.44 115 GLN A O 1
ATOM 915 N N . THR A 1 116 ? -12.725 2.753 13.501 1.00 88.44 116 THR A N 1
ATOM 916 C CA . THR A 1 116 ? -12.827 1.989 12.265 1.00 88.44 116 THR A CA 1
ATOM 917 C C . THR A 1 116 ? -11.992 2.702 11.208 1.00 88.44 116 THR A C 1
ATOM 919 O O . THR A 1 116 ? -12.325 3.796 10.761 1.00 88.44 116 THR A O 1
ATOM 922 N N . ILE A 1 117 ? -10.847 2.111 10.880 1.00 91.50 117 ILE A N 1
ATOM 923 C CA . ILE A 1 117 ? -9.888 2.639 9.912 1.00 91.50 117 ILE A CA 1
ATOM 924 C C . ILE A 1 117 ? -9.916 1.754 8.676 1.00 91.50 117 ILE A C 1
ATOM 926 O O . ILE A 1 117 ? -9.800 0.533 8.793 1.00 91.50 117 ILE A O 1
ATOM 930 N N . ARG A 1 118 ? -9.998 2.363 7.494 1.00 92.19 118 ARG A N 1
ATOM 931 C CA . ARG A 1 118 ? -9.828 1.688 6.208 1.00 92.19 118 ARG A CA 1
ATOM 932 C C . ARG A 1 118 ? -8.480 2.056 5.603 1.00 92.19 118 ARG A C 1
ATOM 934 O O . ARG A 1 118 ? -7.978 3.160 5.799 1.00 92.19 118 ARG A O 1
ATOM 941 N N . ARG A 1 119 ? -7.863 1.113 4.900 1.00 93.44 119 ARG A N 1
ATOM 942 C CA . ARG A 1 119 ? -6.603 1.313 4.187 1.00 93.44 119 ARG A CA 1
ATOM 943 C C . ARG A 1 119 ? -6.767 0.945 2.725 1.00 93.44 119 ARG A C 1
ATOM 945 O O . ARG A 1 119 ? -7.367 -0.087 2.418 1.00 93.44 119 ARG A O 1
ATOM 952 N N . ARG A 1 120 ? -6.215 1.784 1.855 1.00 94.31 120 ARG A N 1
ATOM 953 C CA . ARG A 1 120 ? -6.132 1.566 0.412 1.00 94.31 120 ARG A CA 1
ATOM 954 C C . ARG A 1 120 ? -4.680 1.729 -0.012 1.00 94.31 120 ARG A C 1
ATOM 956 O O . ARG A 1 120 ? -4.077 2.762 0.255 1.00 94.31 120 ARG A O 1
ATOM 963 N N . ALA A 1 121 ? -4.116 0.710 -0.645 1.00 95.25 121 ALA A N 1
ATOM 964 C CA . ALA A 1 121 ? -2.788 0.781 -1.237 1.00 95.25 121 ALA A CA 1
ATOM 965 C C . ALA A 1 121 ? -2.885 1.065 -2.741 1.00 95.25 121 ALA A C 1
ATOM 967 O O . ALA A 1 121 ? -3.649 0.409 -3.458 1.00 95.25 121 ALA A O 1
ATOM 968 N N . THR A 1 122 ? -2.076 2.016 -3.193 1.00 95.94 122 THR A N 1
ATOM 969 C CA . THR A 1 122 ? -1.853 2.357 -4.595 1.00 95.94 122 THR A CA 1
ATOM 970 C C . THR A 1 122 ? -0.365 2.208 -4.870 1.00 95.94 122 THR A C 1
ATOM 972 O O . THR A 1 122 ? 0.461 2.848 -4.216 1.00 95.94 122 THR A O 1
ATOM 975 N N . LEU A 1 123 ? -0.017 1.349 -5.824 1.00 96.31 123 LEU A N 1
ATOM 976 C CA . LEU A 1 123 ? 1.359 1.153 -6.258 1.00 96.31 123 LEU A CA 1
ATOM 977 C C . LEU A 1 123 ? 1.523 1.645 -7.685 1.00 96.31 123 LEU A C 1
ATOM 979 O O . LEU A 1 123 ? 0.721 1.313 -8.561 1.00 96.31 123 LEU A O 1
ATOM 983 N N . ARG A 1 124 ? 2.601 2.383 -7.932 1.00 95.69 124 ARG A N 1
ATOM 984 C CA . ARG A 1 124 ? 2.992 2.839 -9.264 1.00 95.69 124 ARG A CA 1
ATOM 985 C C . ARG A 1 124 ? 4.407 2.370 -9.567 1.00 95.69 124 ARG A C 1
ATOM 987 O O . ARG A 1 124 ? 5.331 2.594 -8.796 1.00 95.69 124 ARG A O 1
ATOM 994 N N . VAL A 1 125 ? 4.574 1.715 -10.707 1.00 94.94 125 VAL A N 1
ATOM 995 C CA . VAL A 1 125 ? 5.837 1.118 -11.145 1.00 94.94 125 VAL A CA 1
ATOM 996 C C . VAL A 1 125 ? 6.268 1.818 -12.425 1.00 94.94 125 VAL A C 1
ATOM 998 O O . VAL A 1 125 ? 5.674 1.626 -13.485 1.00 94.94 125 VAL A O 1
ATOM 1001 N N . ILE A 1 126 ? 7.297 2.655 -12.331 1.00 92.94 126 ILE A N 1
ATOM 1002 C CA . ILE A 1 126 ? 7.810 3.430 -13.460 1.00 92.94 126 ILE A CA 1
ATOM 1003 C C . ILE A 1 126 ? 9.039 2.708 -14.027 1.00 92.94 126 ILE A C 1
ATOM 1005 O O . ILE A 1 126 ? 10.051 2.581 -13.328 1.00 92.94 126 ILE A O 1
ATOM 1009 N N . PRO A 1 127 ? 8.992 2.231 -15.279 1.00 91.44 127 PRO A N 1
ATOM 1010 C CA . PRO A 1 127 ? 10.146 1.623 -15.919 1.00 91.44 127 PRO A CA 1
ATOM 1011 C C . PRO A 1 127 ? 11.239 2.661 -16.192 1.00 91.44 127 PRO A C 1
ATOM 1013 O O . PRO A 1 127 ? 10.995 3.728 -16.748 1.00 91.44 127 PRO A O 1
ATOM 1016 N N . THR A 1 128 ? 12.468 2.331 -15.808 1.00 88.19 128 THR A N 1
ATOM 1017 C CA . THR A 1 128 ? 13.680 3.121 -16.059 1.00 88.19 128 THR A CA 1
ATOM 1018 C C . THR A 1 128 ? 14.714 2.259 -16.774 1.00 88.19 128 THR A C 1
ATOM 1020 O O . THR A 1 128 ? 14.639 1.033 -16.730 1.00 88.19 128 THR A O 1
ATOM 1023 N N . GLY A 1 129 ? 15.724 2.874 -17.398 1.00 81.38 129 GLY A N 1
ATOM 1024 C CA . GLY A 1 129 ? 16.737 2.145 -18.177 1.00 81.38 129 GLY A CA 1
ATOM 1025 C C . GLY A 1 129 ? 17.551 1.090 -17.405 1.00 81.38 129 GLY A C 1
ATOM 1026 O O . GLY A 1 129 ? 18.259 0.315 -18.035 1.00 81.38 129 GLY A O 1
ATOM 1027 N N . GLY A 1 130 ? 17.462 1.045 -16.068 1.00 81.94 130 GLY A N 1
ATOM 1028 C CA . GLY A 1 130 ? 18.147 0.060 -15.218 1.00 81.94 130 GLY A CA 1
ATOM 1029 C C . GLY A 1 130 ? 17.234 -0.754 -14.291 1.00 81.94 130 GLY A C 1
ATOM 1030 O O . GLY A 1 130 ? 17.743 -1.469 -13.431 1.00 81.94 130 GLY A O 1
ATOM 1031 N N . GLY A 1 131 ? 15.908 -0.633 -14.413 1.00 90.38 131 GLY A N 1
ATOM 1032 C CA . GLY A 1 131 ? 14.956 -1.331 -13.546 1.00 90.38 131 GLY A CA 1
ATOM 1033 C C . GLY A 1 131 ? 13.676 -0.539 -13.310 1.00 90.38 131 GLY A C 1
ATOM 1034 O O . GLY A 1 131 ? 13.215 0.177 -14.197 1.00 90.38 131 GLY A O 1
ATOM 1035 N N . TYR A 1 132 ? 13.105 -0.635 -12.114 1.00 93.50 132 TYR A N 1
ATOM 1036 C CA . TYR A 1 132 ? 11.853 0.033 -11.756 1.00 93.50 132 TYR A CA 1
ATOM 1037 C C . TYR A 1 132 ? 12.056 1.103 -10.690 1.00 93.50 132 TYR A C 1
ATOM 1039 O O . TYR A 1 132 ? 12.837 0.930 -9.762 1.00 93.50 132 TYR A O 1
ATOM 1047 N N . LEU A 1 133 ? 11.323 2.204 -10.813 1.00 94.38 133 LEU A N 1
ATOM 1048 C CA . LEU A 1 133 ? 11.023 3.094 -9.700 1.00 94.38 133 LEU A CA 1
ATOM 1049 C C . LEU A 1 133 ? 9.653 2.695 -9.163 1.00 94.38 133 LEU A C 1
ATOM 1051 O O . LEU A 1 133 ? 8.650 2.835 -9.862 1.00 94.38 133 LEU A O 1
ATOM 1055 N N . VAL A 1 134 ? 9.629 2.153 -7.953 1.00 94.31 134 VAL A N 1
ATOM 1056 C CA . VAL A 1 134 ? 8.417 1.668 -7.298 1.00 94.31 134 VAL A CA 1
ATOM 1057 C C . VAL A 1 134 ? 7.978 2.708 -6.279 1.00 94.31 134 VAL A C 1
ATOM 1059 O O . VAL A 1 134 ? 8.697 2.986 -5.322 1.00 94.31 134 VAL A O 1
ATOM 1062 N N . ASP A 1 135 ? 6.811 3.291 -6.513 1.00 94.75 135 ASP A N 1
ATOM 1063 C CA . ASP A 1 135 ? 6.120 4.187 -5.597 1.00 94.75 135 ASP A CA 1
ATOM 1064 C C . ASP A 1 135 ? 5.002 3.415 -4.892 1.00 94.75 135 ASP A C 1
ATOM 1066 O O . ASP A 1 135 ? 4.169 2.787 -5.554 1.00 94.75 135 ASP A O 1
ATOM 1070 N N . VAL A 1 136 ? 5.003 3.428 -3.561 1.00 93.81 136 VAL A N 1
ATOM 1071 C CA . VAL A 1 136 ? 4.000 2.747 -2.737 1.00 93.81 136 VAL A CA 1
ATOM 1072 C C . VAL A 1 136 ? 3.335 3.759 -1.824 1.00 93.81 136 VAL A C 1
ATOM 1074 O O . VAL A 1 136 ? 3.941 4.262 -0.878 1.00 93.81 136 VAL A O 1
ATOM 1077 N N . GLN A 1 137 ? 2.051 4.002 -2.061 1.00 93.69 137 GLN A N 1
ATOM 1078 C CA . GLN A 1 137 ? 1.235 4.864 -1.226 1.00 93.69 137 GLN A CA 1
ATOM 1079 C C . GLN A 1 137 ? 0.156 4.038 -0.536 1.00 93.69 137 GLN A C 1
ATOM 1081 O O . GLN A 1 137 ? -0.658 3.391 -1.190 1.00 93.69 137 GLN A O 1
ATOM 1086 N N . VAL A 1 138 ? 0.132 4.074 0.795 1.00 92.94 138 VAL A N 1
ATOM 1087 C CA . VAL A 1 138 ? -0.951 3.485 1.590 1.00 92.94 138 VAL A CA 1
ATOM 1088 C C . VAL A 1 138 ? -1.731 4.615 2.236 1.00 92.94 138 VAL A C 1
ATOM 1090 O O . VAL A 1 138 ? -1.256 5.280 3.157 1.00 92.94 138 VAL A O 1
ATOM 1093 N N . GLU A 1 139 ? -2.933 4.838 1.732 1.00 92.88 139 GLU A N 1
ATOM 1094 C CA . GLU A 1 139 ?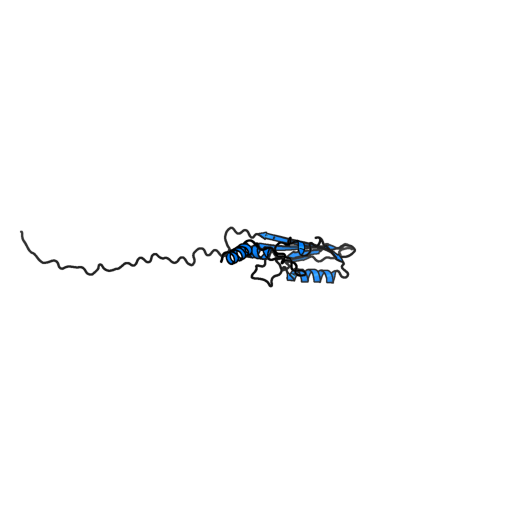 -3.861 5.831 2.243 1.00 92.88 139 GLU A CA 1
ATOM 1095 C C . GLU A 1 139 ? -4.631 5.241 3.417 1.00 92.88 139 GLU A C 1
ATOM 1097 O O . GLU A 1 139 ? -5.085 4.093 3.387 1.00 92.88 139 GLU A O 1
ATOM 1102 N N . LYS A 1 140 ? -4.750 6.032 4.480 1.00 92.00 140 LYS A N 1
ATOM 1103 C CA . LYS A 1 140 ? -5.471 5.671 5.691 1.00 92.00 140 LYS A CA 1
ATOM 1104 C C . LYS A 1 140 ? -6.691 6.571 5.810 1.00 92.00 140 LYS A C 1
ATOM 1106 O O . LYS A 1 140 ? -6.560 7.780 5.981 1.00 92.00 140 LYS A O 1
ATOM 1111 N N . GLU A 1 141 ? -7.859 5.959 5.774 1.00 90.44 141 GLU A N 1
ATOM 1112 C CA . GLU A 1 141 ? -9.153 6.621 5.826 1.00 90.44 141 GLU A CA 1
ATOM 1113 C C . GLU A 1 141 ? -9.832 6.310 7.163 1.00 90.44 141 GLU A C 1
ATOM 1115 O O . GLU A 1 141 ? -9.830 5.168 7.627 1.00 90.44 141 GLU A O 1
ATOM 1120 N N . LEU A 1 142 ? -10.407 7.329 7.799 1.00 90.12 142 LEU A N 1
ATOM 1121 C CA . LEU A 1 142 ? -11.286 7.142 8.950 1.00 90.12 142 LEU A CA 1
ATOM 1122 C C . LEU A 1 142 ? -12.695 6.866 8.431 1.00 90.12 142 LEU A C 1
ATOM 1124 O O . LEU A 1 142 ? -13.226 7.645 7.642 1.00 90.12 142 LEU A O 1
ATOM 1128 N N . GLU A 1 143 ? -13.300 5.773 8.880 1.00 82.88 143 GLU A N 1
ATOM 1129 C CA . GLU A 1 143 ? -14.684 5.474 8.542 1.00 82.88 143 GLU A CA 1
ATOM 1130 C C . GLU A 1 143 ? -15.612 6.343 9.399 1.00 82.88 143 GLU A C 1
ATOM 1132 O O . GLU A 1 143 ? -15.869 6.051 10.567 1.00 82.88 143 GLU A O 1
ATOM 1137 N N . ASP A 1 144 ? -16.083 7.449 8.826 1.00 80.56 144 ASP A N 1
ATOM 1138 C CA . ASP A 1 144 ? -17.051 8.334 9.469 1.00 80.56 144 ASP A CA 1
ATOM 1139 C C . ASP A 1 144 ? -18.472 7.830 9.199 1.00 80.56 144 ASP A C 1
ATOM 1141 O O . ASP A 1 144 ? -19.039 8.044 8.123 1.00 80.56 144 ASP A O 1
ATOM 1145 N N . LEU A 1 145 ? -19.050 7.117 10.169 1.00 73.50 145 LEU A N 1
ATOM 1146 C CA . LEU A 1 145 ? -20.459 6.745 10.123 1.00 73.50 145 LEU A CA 1
ATOM 1147 C C . LEU A 1 145 ? -21.285 7.644 11.047 1.00 73.50 145 LEU A C 1
ATOM 1149 O O . LEU A 1 145 ? -20.991 7.730 12.241 1.00 73.50 145 LEU A O 1
ATOM 1153 N N . PRO A 1 146 ? -22.428 8.179 10.577 1.00 73.62 146 PRO A N 1
ATOM 1154 C CA . PRO A 1 146 ? -23.339 8.948 11.429 1.00 73.62 146 PRO A CA 1
ATOM 1155 C C . PRO A 1 146 ? -23.992 8.093 12.529 1.00 73.62 146 PRO A C 1
ATOM 1157 O O . PRO A 1 146 ? -24.567 8.624 13.478 1.00 73.62 146 PRO A O 1
ATOM 1160 N N . LYS A 1 147 ? -23.955 6.763 12.387 1.00 69.50 147 LYS A N 1
ATOM 1161 C CA . LYS A 1 147 ? -24.442 5.792 13.368 1.00 69.50 147 LYS A CA 1
ATOM 1162 C C . LYS A 1 147 ? -23.665 4.476 13.245 1.00 69.50 147 LYS A C 1
ATOM 1164 O O . LYS A 1 147 ? -23.367 4.073 12.123 1.00 69.50 147 LYS A O 1
ATOM 1169 N N . PRO A 1 148 ? -23.402 3.756 14.347 1.00 70.44 148 PRO A N 1
ATOM 1170 C CA . PRO A 1 148 ? -22.781 2.437 14.269 1.00 70.44 148 PRO A CA 1
ATOM 1171 C C . PRO A 1 148 ? -23.648 1.460 13.458 1.00 70.44 148 PRO A C 1
ATOM 1173 O O . PRO A 1 148 ? -24.855 1.367 13.703 1.00 70.44 148 PRO A O 1
ATOM 1176 N N . GLU A 1 149 ? -23.052 0.680 12.547 1.00 66.38 149 GLU A N 1
ATOM 1177 C CA . GLU A 1 149 ? -23.783 -0.260 11.668 1.00 66.38 149 GLU A CA 1
ATOM 1178 C C . GLU A 1 149 ? -24.591 -1.328 12.426 1.00 66.38 149 GLU A C 1
ATOM 1180 O O . GLU A 1 149 ? -25.551 -1.888 11.901 1.00 66.38 149 GLU A O 1
ATOM 1185 N N . ARG A 1 150 ? -24.237 -1.594 13.690 1.00 62.03 150 ARG A N 1
ATOM 1186 C CA . ARG A 1 150 ? -24.922 -2.554 14.572 1.00 62.03 150 ARG A CA 1
ATOM 1187 C C . ARG A 1 150 ? -25.462 -1.926 15.856 1.00 62.03 150 ARG A C 1
ATOM 1189 O O . ARG A 1 150 ? -25.535 -2.595 16.886 1.00 62.03 150 ARG A O 1
ATOM 1196 N N . SER A 1 151 ? -25.870 -0.656 15.813 1.00 61.28 151 SER A N 1
ATOM 1197 C CA . SER A 1 151 ? -26.554 -0.010 16.940 1.00 61.28 151 SER A CA 1
ATOM 1198 C C . SER A 1 151 ? -27.964 -0.582 17.126 1.00 61.28 151 SER A C 1
ATOM 1200 O O . SER A 1 151 ? -28.961 0.038 16.767 1.00 61.28 151 SER A O 1
ATOM 1202 N N . THR A 1 152 ? -28.071 -1.778 17.707 1.00 61.12 152 THR A N 1
ATOM 1203 C CA . THR A 1 152 ? -29.332 -2.256 18.287 1.00 61.12 152 THR A CA 1
ATOM 1204 C C . THR A 1 152 ? -29.544 -1.524 19.607 1.00 61.12 152 THR A C 1
ATOM 1206 O O . THR A 1 152 ? -29.361 -2.062 20.697 1.00 61.12 152 THR A O 1
ATOM 1209 N N . THR A 1 153 ? -29.897 -0.248 19.521 1.00 56.41 153 THR A N 1
ATOM 1210 C CA . THR A 1 153 ? -30.412 0.495 20.665 1.00 56.41 153 THR A CA 1
ATOM 1211 C C . THR A 1 153 ? -31.800 -0.070 20.976 1.00 56.41 153 THR A C 1
ATOM 1213 O O . THR A 1 153 ? -32.774 0.320 20.343 1.00 56.41 153 THR A O 1
ATOM 1216 N N . GLY A 1 154 ? -31.893 -1.036 21.901 1.00 58.12 154 GLY A N 1
ATOM 1217 C CA . GLY A 1 154 ? -33.177 -1.415 22.512 1.00 58.12 154 GLY A CA 1
ATOM 1218 C C . GLY A 1 154 ? -33.573 -2.896 22.580 1.00 58.12 154 GLY A C 1
ATOM 1219 O O . GLY A 1 154 ? -34.634 -3.172 23.125 1.00 58.12 154 GLY A O 1
ATOM 1220 N N . SER A 1 155 ? -32.786 -3.878 22.118 1.00 58.38 155 SER A N 1
ATOM 1221 C CA . SER A 1 155 ? -33.245 -5.290 22.184 1.00 58.38 155 SER A CA 1
ATOM 1222 C C . SER A 1 155 ? -33.186 -5.926 23.587 1.00 58.38 155 SER A C 1
ATOM 1224 O O . SER A 1 155 ? -33.566 -7.084 23.749 1.00 58.38 155 SER A O 1
ATOM 1226 N N . ALA A 1 156 ? -32.740 -5.185 24.602 1.00 66.62 156 ALA A N 1
ATOM 1227 C CA . ALA A 1 156 ? -32.776 -5.607 26.001 1.00 66.62 156 ALA A CA 1
ATOM 1228 C C . ALA A 1 156 ? -33.176 -4.444 26.924 1.00 66.62 156 ALA A C 1
ATOM 1230 O O . ALA A 1 156 ? -32.493 -4.134 27.895 1.00 66.62 156 ALA A O 1
ATOM 1231 N N . THR A 1 157 ? -34.284 -3.761 26.630 1.00 62.28 157 THR A N 1
ATOM 1232 C CA . THR A 1 157 ? -34.987 -3.005 27.675 1.00 62.28 157 THR A CA 1
ATOM 1233 C C . THR A 1 157 ? -35.783 -3.989 28.523 1.00 62.28 157 THR A C 1
ATOM 1235 O O . THR A 1 157 ? -36.896 -4.369 28.161 1.00 62.28 157 THR A O 1
ATOM 1238 N N . PHE A 1 158 ? -35.219 -4.422 29.649 1.00 64.12 158 PHE A N 1
ATOM 1239 C CA . PHE A 1 158 ? -36.010 -5.061 30.696 1.00 64.12 158 PHE A CA 1
ATOM 1240 C C . PHE A 1 158 ? -36.944 -3.998 31.292 1.00 64.12 158 PHE A C 1
ATOM 1242 O O . PHE A 1 158 ? -36.484 -3.017 31.877 1.00 64.12 158 PHE A O 1
ATOM 1249 N N . ARG A 1 159 ? -38.259 -4.154 31.097 1.00 60.72 159 ARG A N 1
ATOM 1250 C CA . ARG A 1 159 ? -39.258 -3.383 31.848 1.00 60.72 159 ARG A CA 1
ATOM 1251 C C . ARG A 1 159 ? -39.192 -3.834 33.307 1.00 60.72 159 ARG A C 1
ATOM 1253 O O . ARG A 1 159 ? -39.455 -4.996 33.592 1.00 60.72 159 ARG A O 1
ATOM 1260 N N . ASN A 1 160 ? -38.841 -2.914 34.203 1.00 65.38 160 ASN A N 1
ATOM 1261 C CA . ASN A 1 160 ? -38.789 -3.136 35.652 1.00 65.38 160 ASN A CA 1
ATOM 1262 C C . ASN A 1 160 ? -40.040 -2.610 36.388 1.00 65.38 160 ASN A C 1
ATOM 1264 O O . ASN A 1 160 ? -40.002 -2.477 37.606 1.00 65.38 160 ASN A O 1
ATOM 1268 N N . ASP A 1 161 ? -41.145 -2.303 35.699 1.00 67.69 161 ASP A N 1
ATOM 1269 C CA . ASP A 1 161 ? -42.383 -1.824 36.336 1.00 67.69 161 ASP A CA 1
ATOM 1270 C C . ASP A 1 161 ? -43.423 -2.939 36.539 1.00 67.69 161 ASP A C 1
ATOM 1272 O O . ASP A 1 161 ? -44.598 -2.818 36.216 1.00 67.69 161 ASP A O 1
ATOM 1276 N N . GLY A 1 162 ? -43.000 -4.052 37.134 1.00 62.25 162 GLY A N 1
ATOM 1277 C CA . GLY A 1 162 ? -43.929 -5.038 37.683 1.00 62.25 162 GLY A CA 1
ATOM 1278 C C . GLY A 1 162 ? -44.457 -4.593 39.047 1.00 62.25 162 GLY A C 1
ATOM 1279 O O . GLY A 1 162 ? -44.064 -5.166 40.059 1.00 62.25 162 GLY A O 1
ATOM 1280 N N . SER A 1 163 ? -45.306 -3.561 39.097 1.00 59.56 163 SER A N 1
ATOM 1281 C CA . SER A 1 163 ? -46.102 -3.277 40.300 1.00 59.56 163 SER A CA 1
ATOM 1282 C C . SER A 1 163 ? -47.022 -4.471 40.549 1.00 59.56 163 SER 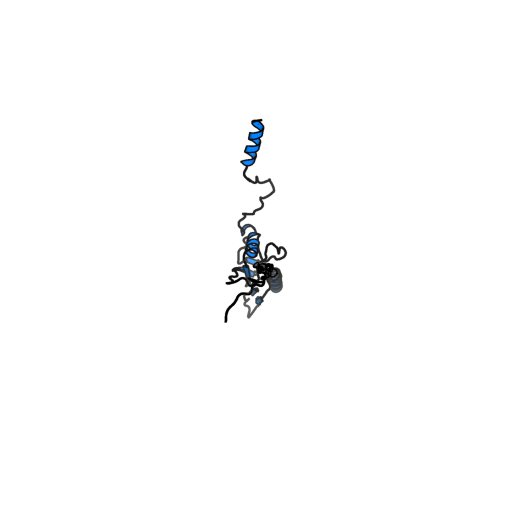A C 1
ATOM 1284 O O . SER A 1 163 ? -47.934 -4.725 39.767 1.00 59.56 163 SER A O 1
ATOM 1286 N N . LEU A 1 164 ? -46.752 -5.233 41.606 1.00 59.16 164 LEU A N 1
ATOM 1287 C CA . LEU A 1 164 ? -47.613 -6.318 42.061 1.00 59.16 164 LEU A CA 1
ATOM 1288 C C . LEU A 1 164 ? -48.923 -5.707 42.580 1.00 59.16 164 LEU A C 1
ATOM 1290 O O . LEU A 1 164 ? -48.920 -5.081 43.637 1.00 59.16 164 LEU A O 1
ATOM 1294 N N . ASP A 1 165 ? -50.029 -5.889 41.857 1.00 57.12 165 ASP A N 1
ATOM 1295 C CA . ASP A 1 165 ? -51.363 -5.705 42.433 1.00 57.12 165 ASP A CA 1
ATOM 1296 C C . ASP A 1 165 ? -51.575 -6.809 43.477 1.00 57.12 165 ASP A C 1
ATOM 1298 O O . ASP A 1 165 ? -51.864 -7.965 43.161 1.00 57.12 165 ASP A O 1
ATOM 1302 N N . SER A 1 166 ? -51.368 -6.469 44.748 1.00 60.03 166 SER A N 1
ATOM 1303 C CA . SER A 1 166 ? -51.823 -7.275 45.875 1.00 60.03 166 SER A CA 1
ATOM 1304 C C . SER A 1 166 ? -53.351 -7.209 45.930 1.00 60.03 166 SER A C 1
ATOM 1306 O O . SER A 1 166 ? -53.929 -6.302 46.530 1.00 60.03 166 SER A O 1
ATOM 1308 N N . ASP A 1 167 ? -53.985 -8.174 45.270 1.00 58.62 167 ASP A N 1
ATOM 1309 C CA . ASP A 1 167 ? -55.425 -8.445 45.249 1.00 58.62 167 ASP A CA 1
ATOM 1310 C C . ASP A 1 167 ? -55.898 -8.982 46.625 1.00 58.62 167 ASP A C 1
ATOM 1312 O O . ASP A 1 167 ? -56.361 -10.111 46.757 1.00 58.62 167 ASP A O 1
ATOM 1316 N N . GLU A 1 168 ? -55.725 -8.191 47.694 1.00 58.44 168 GLU A N 1
ATOM 1317 C CA . GLU A 1 168 ? -56.128 -8.526 49.074 1.00 58.44 168 GLU A CA 1
ATOM 1318 C C . GLU A 1 168 ? -57.151 -7.512 49.620 1.00 58.44 168 GLU A C 1
ATOM 1320 O O . GLU A 1 168 ? -57.022 -6.945 50.703 1.00 58.44 168 GLU A O 1
ATOM 1325 N N . THR A 1 169 ? -58.202 -7.209 48.858 1.00 53.03 169 THR A N 1
ATOM 1326 C CA . THR A 1 169 ? -59.398 -6.524 49.394 1.00 53.03 169 THR A CA 1
ATOM 1327 C C . THR A 1 169 ? -60.661 -7.079 48.742 1.00 53.03 169 THR A C 1
ATOM 1329 O O . THR A 1 169 ? -61.454 -6.366 48.134 1.00 53.03 169 THR A O 1
ATOM 1332 N N . ARG A 1 170 ? -60.853 -8.396 48.863 1.00 52.50 170 ARG A N 1
ATOM 1333 C CA . ARG A 1 170 ? -62.083 -9.089 48.455 1.00 52.50 170 ARG A CA 1
ATOM 1334 C C . ARG A 1 170 ? -62.664 -10.013 49.528 1.00 52.50 170 ARG A C 1
ATOM 1336 O O . ARG A 1 170 ? -63.426 -10.887 49.177 1.00 52.50 170 ARG A O 1
ATOM 1343 N N . ASP A 1 171 ? -62.384 -9.785 50.815 1.00 56.25 171 ASP A N 1
ATOM 1344 C CA . ASP A 1 171 ? -62.948 -10.611 51.906 1.00 56.25 171 ASP A CA 1
ATOM 1345 C C . ASP A 1 171 ? -63.353 -9.814 53.167 1.00 56.25 171 ASP A C 1
ATOM 1347 O O . ASP A 1 171 ? -63.207 -10.269 54.302 1.00 56.25 171 ASP A O 1
ATOM 1351 N N . ARG A 1 172 ? -63.899 -8.599 53.018 1.00 52.31 172 ARG A N 1
ATOM 1352 C CA . ARG A 1 172 ? -64.569 -7.914 54.142 1.00 52.31 172 ARG A CA 1
ATOM 1353 C C . ARG A 1 172 ? -65.966 -7.449 53.774 1.00 52.31 172 ARG A C 1
ATOM 1355 O O . ARG A 1 172 ? -66.203 -6.267 53.553 1.00 52.31 172 ARG A O 1
ATOM 1362 N N . GLU A 1 173 ? -66.898 -8.390 53.805 1.00 58.44 173 GLU A N 1
ATOM 1363 C CA . GLU A 1 173 ? -68.313 -8.091 54.006 1.00 58.44 173 GLU A CA 1
ATOM 1364 C C . GLU A 1 173 ? -68.680 -8.423 55.467 1.00 58.44 173 GLU A C 1
ATOM 1366 O O . GLU A 1 173 ? -68.816 -9.596 55.816 1.00 58.44 173 GLU A O 1
ATOM 1371 N N . PRO A 1 174 ? -68.783 -7.437 56.379 1.00 54.47 174 PRO A N 1
ATOM 1372 C CA . PRO A 1 174 ? -69.434 -7.660 57.660 1.00 54.47 174 PRO A CA 1
ATOM 1373 C C . PRO A 1 174 ? -70.952 -7.492 57.513 1.00 54.47 174 PRO A C 1
ATOM 1375 O O . PRO A 1 174 ? -71.450 -6.470 57.044 1.00 54.47 174 PRO A O 1
ATOM 1378 N N . ALA A 1 175 ? -71.665 -8.525 57.958 1.00 58.12 175 ALA A N 1
ATOM 1379 C CA . ALA A 1 175 ? -73.114 -8.637 58.015 1.00 58.12 175 ALA A CA 1
ATOM 1380 C C . ALA A 1 175 ? -73.816 -7.381 58.571 1.00 58.12 175 ALA A C 1
ATOM 1382 O O . ALA A 1 175 ? -73.518 -6.916 59.673 1.00 58.12 175 ALA A O 1
ATOM 1383 N N . LEU A 1 176 ? -74.810 -6.882 57.832 1.00 63.16 176 LEU A N 1
ATOM 1384 C CA . LEU A 1 176 ? -75.755 -5.870 58.307 1.00 63.16 176 LEU A CA 1
ATOM 1385 C C . LEU A 1 176 ? -76.847 -6.530 59.168 1.00 63.16 176 LEU A C 1
ATOM 1387 O O . LEU A 1 176 ? -77.485 -7.478 58.702 1.00 63.16 176 LEU A O 1
ATOM 1391 N N . PRO A 1 177 ? -77.121 -6.047 60.395 1.00 56.03 177 PRO A N 1
ATOM 1392 C CA . PRO A 1 177 ? -78.240 -6.542 61.174 1.00 56.03 177 PRO A CA 1
ATOM 1393 C C . PRO A 1 177 ? -79.550 -5.852 60.774 1.00 56.03 177 PRO A C 1
ATOM 1395 O O . PRO A 1 177 ? -79.628 -4.644 60.555 1.00 56.03 177 PRO A O 1
ATOM 1398 N N . LEU A 1 178 ? -80.592 -6.677 60.745 1.00 58.66 178 LEU A N 1
ATOM 1399 C CA . LEU A 1 178 ? -82.002 -6.344 60.597 1.00 58.66 178 LEU A CA 1
ATOM 1400 C C . LEU A 1 178 ? -82.456 -5.339 61.679 1.00 58.66 178 LEU A C 1
ATOM 1402 O O . LEU A 1 178 ? -82.298 -5.611 62.871 1.00 58.66 178 LEU A O 1
ATOM 1406 N N . ARG A 1 179 ? -83.103 -4.230 61.295 1.00 46.06 179 ARG A N 1
ATOM 1407 C CA . ARG A 1 179 ? -84.013 -3.505 62.197 1.00 46.06 179 ARG A CA 1
ATOM 1408 C C . ARG A 1 179 ? -85.126 -2.802 61.421 1.00 46.06 179 ARG A C 1
ATOM 1410 O O . ARG A 1 179 ? -84.878 -1.892 60.638 1.00 46.06 179 ARG A O 1
ATOM 1417 N N . ALA A 1 180 ? -86.339 -3.297 61.644 1.00 55.38 180 ALA A N 1
ATOM 1418 C CA . ALA A 1 180 ? -87.608 -2.683 61.284 1.00 55.38 180 ALA A CA 1
ATOM 1419 C C . ALA A 1 180 ? -87.828 -1.369 62.049 1.00 55.38 180 ALA A C 1
ATOM 1421 O O . ALA A 1 180 ? -87.360 -1.285 63.181 1.00 55.38 180 ALA A O 1
ATOM 1422 N N . GLU A 1 181 ? -88.554 -0.416 61.445 1.00 47.69 181 GLU A N 1
ATOM 1423 C CA . GLU A 1 181 ? -89.524 0.488 62.103 1.00 47.69 181 GLU A CA 1
ATOM 1424 C C . GLU A 1 181 ? -90.260 1.349 61.031 1.00 47.69 181 GLU A C 1
ATOM 1426 O O . GLU A 1 181 ? -89.626 2.131 60.331 1.00 47.69 181 GLU A O 1
ATOM 1431 N N . PHE A 1 182 ? -91.582 1.141 60.896 1.00 55.25 182 PHE A N 1
ATOM 1432 C CA . PHE A 1 182 ? -92.678 2.134 60.751 1.00 55.25 182 PHE A CA 1
ATOM 1433 C C . PHE A 1 182 ? -92.610 3.313 59.741 1.00 55.25 182 PHE A C 1
ATOM 1435 O O . PHE A 1 182 ? -91.808 4.226 59.894 1.00 55.25 182 PHE A O 1
ATOM 1442 N N . ASP A 1 183 ? -93.586 3.424 58.822 1.00 50.44 183 ASP A N 1
ATOM 1443 C CA . ASP A 1 183 ? -94.871 4.151 59.018 1.00 50.44 183 ASP A CA 1
ATOM 1444 C C . ASP A 1 183 ? -95.611 4.384 57.667 1.00 50.44 183 ASP A C 1
ATOM 1446 O O . ASP A 1 183 ? -95.016 4.882 56.713 1.00 50.44 183 ASP A O 1
ATOM 1450 N N . ARG A 1 184 ? -96.922 4.084 57.680 1.00 50.03 184 ARG A N 1
ATOM 1451 C CA . ARG A 1 184 ? -98.034 4.347 56.721 1.00 50.03 184 ARG A CA 1
ATOM 1452 C C . ARG A 1 184 ? -98.138 3.625 55.378 1.00 50.03 184 ARG A C 1
ATOM 1454 O O . ARG A 1 184 ? -97.395 3.948 54.431 1.00 50.03 184 ARG A O 1
#

Foldseek 3Di:
DVVVVVVVVVVVVPDPPPDDDVPDDPPPPPDDLCPVPPADFQHDDFDPDQVVVLVVVVVVCVLQFAWDDWAGFDQDPNDTDKTKTKGDWDWDAAPVCPSHDNARDNVSNPCSVVFGKTKIWMWIWDDDPGGTRIGIDIDIDTDDDPDPPPPPPPPDPDDPPPPDPPPPDDPDDDDDDDDDDDDD

Secondary structure (DSSP, 8-state):
-HHHHHHHHHHHH--------TT-PPP-TTS-GGGGT---SSEEEE-S-HHHHHHHHHHHHHTTS-EEEEE---EETTEEPPEEEEE--EEPP-TT-TT--SS-HHHHHHHHHHS-EEEEEEEEEEEETTEEEEEEEEEEEE---SS-TT--TTTT-------------S-----PPP------

Sequence (184 aa):
MLRTLLVLAAALAAGCQYAPIPGFPPPSWNAPVDAYGAFPNPLQVPVANHDFAWDQIVDVVDDYFRIEHEQRVRIYEDVLTEGRIDTFPQGGATILEPHRRDSVGSFNRWESTLQTIRRRATLRVIPTGGGYLVDVQVEKELEDLPKPERSTTGSATFRNDGSLDSDETRDREPALPLRAEFDR